Protein AF-A0AAD6W9N6-F1 (afdb_monomer_lite)

Secondary structure (DSSP, 8-state):
-HHHHTTB--SS--SEEEPPPPPSTTPPPPS-EEEEEEEESGGG--GGGS--SSTTHHHHHHHHHHHHHHHHHHHHHHHHHHTT--TTHHHHHH-TT-EEEEEEEEE---S-TTT-EEEEEE--SSSEEEEEE-S---EEEEETTEEEEPP--TTEEEEEE-HHHHHHTTTSS---EEEEE--SS--EEEEEEEEEPPTT-EE---GGG-SSSS---B--EESHHHHHHHHHHTT---GGGGB-------------------------GGGGS--SS--TT-SEEEEE---

Radius of gyration: 19.76 Å; chains: 1; bounding box: 46×48×57 Å

Organism: NCBI:txid444605

InterPro domains:
  IPR005123 Oxoglutarate/iron-dependent dioxygenase domain [PS51471] (98-197)
  IPR027443 Isopenicillin N synthase-like superfamily [G3DSA:2.60.120.330] (1-236)
  IPR04486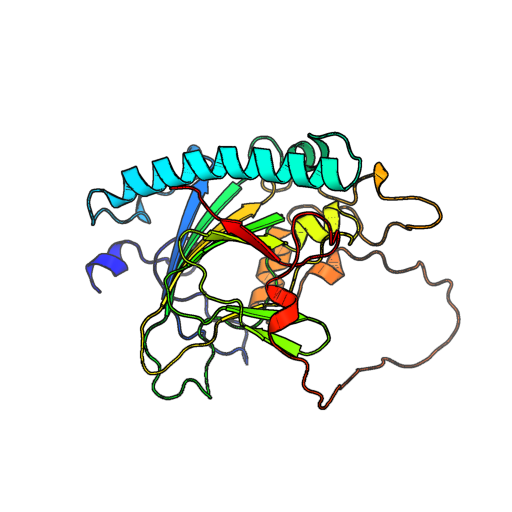1 Isopenicillin N synthase-like, Fe(2+) 2OG dioxygenase domain [PF03171] (103-197)
  IPR050295 Plant 2-oxoglutarate-dependent oxidoreductases [PTHR47991] (1-224)

Structure (mmCIF, N/CA/C/O backbone):
data_AF-A0AAD6W9N6-F1
#
_entry.id   AF-A0AAD6W9N6-F1
#
loop_
_atom_site.group_PDB
_atom_site.id
_atom_site.type_symbol
_atom_site.label_atom_id
_atom_site.label_alt_id
_atom_site.label_comp_id
_atom_site.label_asym_id
_atom_site.label_entity_id
_atom_site.label_seq_id
_atom_site.pdbx_PDB_ins_code
_atom_site.Cartn_x
_atom_site.Cartn_y
_atom_site.Cartn_z
_atom_site.occupancy
_atom_site.B_iso_or_equiv
_atom_site.auth_seq_id
_atom_site.auth_comp_id
_atom_site.auth_asym_id
_atom_site.auth_atom_id
_atom_site.pdbx_PDB_model_num
ATOM 1 N N . MET A 1 1 ? 20.555 0.327 -17.581 1.00 81.38 1 MET A N 1
ATOM 2 C CA . MET A 1 1 ? 20.960 -0.048 -16.204 1.00 81.38 1 MET A CA 1
ATOM 3 C C . MET A 1 1 ? 21.758 1.044 -15.512 1.00 81.38 1 MET A C 1
ATOM 5 O O . MET A 1 1 ? 21.428 1.352 -14.377 1.00 81.38 1 MET A O 1
ATOM 9 N N . GLU A 1 2 ? 22.766 1.638 -16.155 1.00 86.50 2 GLU A N 1
ATOM 10 C CA . GLU A 1 2 ? 23.573 2.721 -15.559 1.00 86.50 2 GLU A CA 1
ATOM 11 C C . GLU A 1 2 ? 22.732 3.905 -15.071 1.00 86.50 2 GLU A C 1
ATOM 13 O O . GLU A 1 2 ? 22.921 4.372 -13.956 1.00 86.50 2 GLU A O 1
ATOM 18 N N . GLU A 1 3 ? 21.744 4.325 -15.859 1.00 87.56 3 GLU A N 1
ATOM 19 C CA . GLU A 1 3 ? 20.839 5.419 -15.500 1.00 87.56 3 GLU A CA 1
ATOM 20 C C . GLU A 1 3 ? 19.999 5.111 -14.252 1.00 87.56 3 GLU A C 1
ATOM 22 O O . GLU A 1 3 ? 20.009 5.879 -13.298 1.00 87.56 3 GLU A O 1
ATOM 27 N N . LYS A 1 4 ? 19.366 3.929 -14.190 1.00 88.19 4 LYS A N 1
ATOM 28 C CA . LYS A 1 4 ? 18.599 3.488 -13.010 1.00 88.19 4 LYS A CA 1
ATOM 29 C C . LYS A 1 4 ? 19.470 3.420 -11.749 1.00 88.19 4 LYS A C 1
ATOM 31 O O . LYS A 1 4 ? 19.001 3.740 -10.662 1.00 88.19 4 LYS A O 1
ATOM 36 N N . LYS A 1 5 ? 20.746 3.033 -11.889 1.00 88.38 5 LYS A N 1
ATOM 37 C CA . LYS A 1 5 ? 21.699 2.956 -10.771 1.00 88.38 5 LYS A CA 1
ATOM 38 C C . LYS A 1 5 ? 22.051 4.321 -10.170 1.00 88.38 5 LYS A C 1
ATOM 40 O O . LYS A 1 5 ? 22.470 4.347 -9.021 1.00 88.38 5 LYS A O 1
ATOM 45 N N . ARG A 1 6 ? 21.848 5.434 -10.888 1.00 88.50 6 ARG A N 1
ATOM 46 C CA . ARG A 1 6 ? 22.032 6.792 -10.332 1.00 88.50 6 ARG A CA 1
ATOM 47 C C . ARG A 1 6 ? 21.052 7.102 -9.204 1.00 88.50 6 ARG A C 1
ATOM 49 O O . ARG A 1 6 ? 21.373 7.891 -8.330 1.00 88.50 6 ARG A O 1
ATOM 56 N N . HIS A 1 7 ? 19.899 6.441 -9.217 1.00 88.56 7 HIS A N 1
ATOM 57 C CA . HIS A 1 7 ? 18.847 6.582 -8.216 1.00 88.56 7 HIS A CA 1
ATOM 58 C C . HIS A 1 7 ? 18.770 5.358 -7.298 1.00 88.56 7 HIS A C 1
ATOM 60 O O . HIS A 1 7 ? 17.732 5.113 -6.684 1.00 88.56 7 HIS A O 1
ATOM 66 N N . ALA A 1 8 ? 19.817 4.525 -7.262 1.00 84.75 8 ALA A N 1
ATOM 67 C CA . ALA A 1 8 ? 19.818 3.320 -6.450 1.00 84.75 8 ALA A CA 1
ATOM 68 C C . ALA A 1 8 ? 19.789 3.658 -4.959 1.00 84.75 8 ALA A C 1
ATOM 70 O O . ALA A 1 8 ? 20.400 4.629 -4.517 1.00 84.75 8 ALA A O 1
ATOM 71 N N . LYS A 1 9 ? 19.111 2.814 -4.184 1.00 82.31 9 LYS A N 1
ATOM 72 C CA . LYS A 1 9 ? 19.208 2.883 -2.729 1.00 82.31 9 LYS A CA 1
ATOM 73 C C . LYS A 1 9 ? 20.606 2.480 -2.259 1.00 82.31 9 LYS A C 1
ATOM 75 O O . LYS A 1 9 ? 21.233 1.610 -2.873 1.00 82.31 9 LYS A O 1
ATOM 80 N N . GLY A 1 10 ? 21.062 3.052 -1.150 1.00 74.06 10 GLY A N 1
ATOM 81 C CA . GLY A 1 10 ? 22.217 2.529 -0.430 1.00 74.06 10 GLY A CA 1
ATOM 82 C C . GLY A 1 10 ? 21.847 1.328 0.447 1.00 74.06 10 GLY A C 1
ATOM 83 O O . GLY A 1 10 ? 20.874 0.603 0.200 1.00 74.06 10 GLY A O 1
ATOM 84 N N . VAL A 1 11 ? 22.677 1.068 1.456 1.00 66.81 11 VAL A N 1
ATOM 85 C CA . VAL A 1 11 ? 22.494 -0.066 2.380 1.00 66.81 11 VAL A CA 1
ATOM 86 C C . VAL A 1 11 ? 21.441 0.256 3.443 1.00 66.81 11 VAL A C 1
ATOM 88 O O . VAL A 1 11 ? 20.678 -0.629 3.830 1.00 66.81 11 VAL A O 1
ATOM 91 N N . GLU A 1 12 ? 21.378 1.514 3.878 1.00 67.81 12 GLU A N 1
ATOM 92 C CA . GLU A 1 12 ? 20.499 1.978 4.956 1.00 67.81 12 GLU A CA 1
ATOM 93 C C . GLU A 1 12 ? 19.200 2.593 4.418 1.00 67.81 12 GLU A C 1
ATOM 95 O O . GLU A 1 12 ? 18.148 2.519 5.057 1.00 67.81 12 GLU A O 1
ATOM 100 N N . GLU A 1 13 ? 19.248 3.187 3.225 1.00 75.75 13 GLU A N 1
ATOM 101 C CA . GLU A 1 13 ? 18.115 3.871 2.627 1.00 75.75 13 GLU A CA 1
ATOM 102 C C . GLU A 1 13 ? 17.079 2.881 2.097 1.00 75.75 13 GLU A C 1
ATOM 104 O O . GLU A 1 13 ? 17.369 1.934 1.366 1.00 75.75 13 GLU A O 1
ATOM 109 N N . PHE A 1 14 ? 15.817 3.128 2.436 1.00 83.50 14 PHE A N 1
ATOM 110 C CA . PHE A 1 14 ? 14.708 2.348 1.899 1.00 83.50 14 PHE A CA 1
ATOM 111 C C . PHE A 1 14 ? 14.275 2.831 0.504 1.00 83.50 14 PHE A C 1
ATOM 113 O O . PHE A 1 14 ? 13.911 2.014 -0.351 1.00 83.50 14 PHE A O 1
ATOM 120 N N . GLU A 1 15 ? 14.340 4.148 0.282 1.00 92.88 15 GLU A N 1
ATOM 121 C CA . GLU A 1 15 ? 13.997 4.824 -0.974 1.00 92.88 15 GLU A CA 1
ATOM 122 C C . GLU A 1 15 ? 15.045 4.593 -2.065 1.00 92.88 15 GLU A C 1
ATOM 124 O O . GLU A 1 15 ? 16.216 4.390 -1.767 1.00 92.88 15 GLU A O 1
ATOM 129 N N . GLY A 1 16 ? 14.613 4.634 -3.325 1.00 94.94 16 GLY A N 1
ATOM 130 C CA . GLY A 1 16 ? 15.463 4.460 -4.500 1.00 94.94 16 GLY A CA 1
ATOM 131 C C . GLY A 1 16 ? 15.191 3.176 -5.283 1.00 94.94 16 GLY A C 1
ATOM 132 O O . GLY A 1 16 ? 14.287 2.387 -4.978 1.00 94.94 16 GLY A O 1
ATOM 133 N N . TYR A 1 17 ? 15.963 2.994 -6.348 1.00 95.12 17 TYR A N 1
ATOM 134 C CA . TYR A 1 17 ? 15.929 1.831 -7.226 1.00 95.12 17 TYR A CA 1
ATOM 135 C C . TYR A 1 17 ? 16.720 0.654 -6.640 1.00 95.12 17 TYR A C 1
ATOM 137 O O . TYR A 1 17 ? 17.787 0.826 -6.050 1.00 95.12 17 TYR A O 1
ATOM 145 N N . GLY A 1 18 ? 16.208 -0.558 -6.834 1.00 90.12 18 GLY A N 1
ATOM 146 C CA . GLY A 1 18 ? 16.879 -1.809 -6.494 1.00 90.12 18 GLY A CA 1
ATOM 147 C C . GLY A 1 18 ? 15.902 -2.874 -6.013 1.00 90.12 18 GLY A C 1
ATOM 148 O O . GLY A 1 18 ? 14.701 -2.630 -5.906 1.00 90.12 18 GLY A O 1
ATOM 149 N N . ALA A 1 19 ? 16.421 -4.058 -5.702 1.00 84.56 19 ALA A N 1
ATOM 150 C CA . ALA A 1 19 ? 15.651 -5.081 -5.003 1.00 84.56 19 ALA A CA 1
ATOM 151 C C . ALA A 1 19 ? 15.377 -4.652 -3.552 1.00 84.56 19 ALA A C 1
ATOM 153 O O . ALA A 1 19 ? 16.056 -3.773 -3.005 1.00 84.56 19 ALA A O 1
ATOM 154 N N . ASP A 1 20 ? 14.401 -5.282 -2.900 1.00 79.44 20 ASP A N 1
ATOM 155 C CA . ASP A 1 20 ? 14.241 -5.106 -1.458 1.00 79.44 20 ASP A CA 1
ATOM 156 C C . ASP A 1 20 ? 15.506 -5.549 -0.700 1.00 79.44 20 ASP A C 1
ATOM 158 O O . ASP A 1 20 ? 16.290 -6.352 -1.215 1.00 79.44 20 ASP A O 1
ATOM 162 N N . PRO A 1 21 ? 15.765 -4.996 0.503 1.00 75.50 21 PRO A N 1
ATOM 163 C CA . PRO A 1 21 ? 16.861 -5.460 1.345 1.00 75.50 21 PRO A CA 1
ATOM 164 C C . PRO A 1 21 ? 16.855 -6.982 1.486 1.00 75.50 21 PRO A C 1
ATOM 166 O O . PRO A 1 21 ? 15.783 -7.592 1.565 1.00 75.50 21 PRO A O 1
ATOM 169 N N . VAL A 1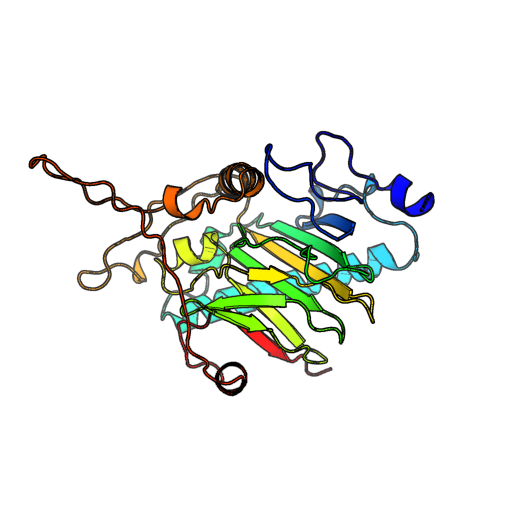 22 ? 18.056 -7.574 1.514 1.00 74.56 22 VAL A N 1
ATOM 170 C CA . VAL A 1 22 ? 18.213 -9.021 1.684 1.00 74.56 22 VAL A CA 1
ATOM 171 C C . VAL A 1 22 ? 17.458 -9.416 2.950 1.00 74.56 22 VAL A C 1
ATOM 173 O O . VAL A 1 22 ? 17.726 -8.853 4.015 1.00 74.56 22 VAL A O 1
ATOM 176 N N . PRO A 1 23 ? 16.470 -10.312 2.844 1.00 75.88 23 PRO A N 1
ATOM 177 C CA . PRO A 1 23 ? 15.680 -10.680 4.000 1.00 75.88 23 PRO A CA 1
ATOM 178 C C . PRO A 1 23 ? 16.494 -11.525 4.981 1.00 75.88 23 PRO A C 1
ATOM 180 O O . PRO A 1 23 ? 17.621 -11.925 4.691 1.00 75.88 23 PRO A O 1
ATOM 183 N N . ALA A 1 24 ? 15.921 -11.794 6.156 1.00 79.50 24 ALA A N 1
ATOM 184 C CA . ALA A 1 24 ? 16.568 -12.637 7.153 1.00 79.50 24 ALA A CA 1
ATOM 185 C C . ALA A 1 24 ? 16.952 -14.005 6.562 1.00 79.50 24 ALA A C 1
ATOM 187 O O . ALA A 1 24 ? 16.296 -14.505 5.644 1.00 79.50 24 ALA A O 1
ATOM 188 N N . GLU A 1 25 ? 18.007 -14.614 7.105 1.00 79.38 25 GLU A N 1
ATOM 189 C CA . GLU A 1 25 ? 18.517 -15.904 6.639 1.00 79.38 25 GLU A CA 1
ATOM 190 C C . GLU A 1 25 ? 17.390 -16.944 6.492 1.00 79.38 25 GLU A C 1
ATOM 192 O O . GLU A 1 25 ? 16.520 -17.082 7.356 1.00 79.38 25 GLU A O 1
ATOM 197 N N . GLY A 1 26 ? 17.381 -17.649 5.357 1.00 77.75 26 GLY A N 1
ATOM 198 C CA . GLY A 1 26 ? 16.343 -18.622 5.005 1.00 77.75 26 GLY A CA 1
ATOM 199 C C . GLY A 1 26 ? 15.122 -18.050 4.273 1.00 77.75 26 GLY A C 1
ATOM 200 O O . GLY A 1 26 ? 14.263 -18.824 3.856 1.00 77.75 26 GLY A O 1
ATOM 201 N N . GLN A 1 27 ? 15.029 -16.732 4.071 1.00 79.06 27 GLN A N 1
ATOM 202 C CA . GLN A 1 27 ? 14.003 -16.120 3.219 1.00 79.06 27 GLN A CA 1
ATOM 203 C C . GLN A 1 27 ? 14.475 -16.000 1.762 1.00 79.06 27 GLN A C 1
ATOM 205 O O . GLN A 1 27 ? 15.615 -15.628 1.487 1.00 79.06 27 GLN A O 1
ATOM 210 N N . SER A 1 28 ? 13.580 -16.286 0.815 1.00 81.44 28 SER A N 1
ATOM 211 C CA . SER A 1 28 ? 13.858 -16.152 -0.619 1.00 81.44 28 SER A CA 1
ATOM 212 C C . SER A 1 28 ? 13.883 -14.689 -1.063 1.00 81.44 28 SER A C 1
ATOM 214 O O . SER A 1 28 ? 13.153 -13.849 -0.529 1.00 81.44 28 SER A O 1
ATOM 216 N N . LEU A 1 29 ? 14.704 -14.408 -2.076 1.00 88.00 29 LEU A N 1
ATOM 217 C CA . LEU A 1 29 ? 14.657 -13.150 -2.814 1.00 88.00 29 LEU A CA 1
ATOM 218 C C . LEU A 1 29 ? 13.449 -13.131 -3.752 1.00 88.00 29 LEU A C 1
ATOM 220 O O . LEU A 1 29 ? 13.052 -14.160 -4.301 1.00 88.00 29 LEU A O 1
ATOM 224 N N . ASP A 1 30 ? 12.901 -11.939 -3.940 1.00 92.44 30 ASP A N 1
ATOM 225 C CA . ASP A 1 30 ? 11.794 -11.686 -4.850 1.00 92.44 30 ASP A CA 1
ATOM 226 C C . ASP A 1 30 ? 12.300 -11.551 -6.294 1.00 92.44 30 ASP A C 1
ATOM 228 O O . ASP A 1 30 ? 13.335 -10.933 -6.550 1.00 92.44 30 ASP A O 1
ATOM 232 N N . TRP A 1 31 ? 11.556 -12.097 -7.260 1.00 95.06 31 TRP A N 1
ATOM 233 C CA . TRP A 1 31 ? 11.840 -11.951 -8.691 1.00 95.06 31 TRP A CA 1
ATOM 234 C C . TRP A 1 31 ? 11.290 -10.621 -9.222 1.00 95.06 31 TRP A C 1
ATOM 236 O O . TRP A 1 31 ? 10.399 -10.576 -10.076 1.00 95.06 31 TRP A O 1
ATOM 246 N N . SER A 1 32 ? 11.777 -9.518 -8.658 1.00 94.62 32 SER A N 1
ATOM 247 C CA . SER A 1 32 ? 11.382 -8.171 -9.056 1.00 94.62 32 SER A CA 1
ATOM 248 C C . SER A 1 32 ? 12.465 -7.135 -8.791 1.00 94.62 32 SER A C 1
ATOM 250 O O . SER A 1 32 ? 13.241 -7.231 -7.842 1.00 94.62 32 SER A O 1
ATOM 252 N N . ASP A 1 33 ? 12.451 -6.102 -9.624 1.00 94.25 33 ASP A N 1
ATOM 253 C CA . ASP A 1 33 ? 13.069 -4.822 -9.317 1.00 94.25 33 ASP A CA 1
ATOM 254 C C . ASP A 1 33 ? 11.996 -3.863 -8.802 1.00 94.25 33 ASP A C 1
ATOM 256 O O . ASP A 1 33 ? 10.836 -3.917 -9.232 1.00 94.25 33 ASP A O 1
ATOM 260 N N . ARG A 1 34 ? 12.385 -2.915 -7.945 1.00 95.12 34 ARG A N 1
ATOM 261 C CA . ARG A 1 34 ? 11.492 -1.827 -7.552 1.00 95.12 34 ARG A CA 1
ATOM 262 C C . ARG A 1 34 ? 12.164 -0.460 -7.545 1.00 95.12 34 ARG A C 1
ATOM 264 O O . ARG A 1 34 ? 13.380 -0.339 -7.428 1.00 95.12 34 ARG A O 1
ATOM 271 N N . LEU A 1 35 ? 11.346 0.579 -7.644 1.00 96.94 35 LEU A N 1
ATOM 272 C CA . LEU A 1 35 ? 11.684 1.954 -7.281 1.00 96.94 35 LEU A CA 1
ATOM 273 C C . LEU A 1 35 ? 10.713 2.370 -6.180 1.00 96.94 35 LEU A C 1
ATOM 275 O O . LEU A 1 35 ? 9.501 2.291 -6.376 1.00 96.94 35 LEU A O 1
ATOM 279 N N . PHE A 1 36 ? 11.236 2.759 -5.021 1.00 96.69 36 PHE A N 1
ATOM 280 C CA . PHE A 1 36 ? 10.428 3.143 -3.865 1.00 96.69 36 PHE A CA 1
ATOM 281 C C . PHE A 1 36 ? 10.668 4.613 -3.524 1.00 96.69 36 PHE A C 1
ATOM 283 O O . PHE A 1 36 ? 11.815 4.993 -3.316 1.00 96.69 36 PHE A O 1
ATOM 290 N N . LEU A 1 37 ? 9.617 5.428 -3.451 1.00 97.62 37 LEU A N 1
ATOM 291 C CA . LEU A 1 37 ? 9.712 6.878 -3.260 1.00 97.62 37 LEU A CA 1
ATOM 292 C C . LEU A 1 37 ? 8.715 7.360 -2.204 1.00 97.62 37 LEU A C 1
ATOM 294 O O . LEU A 1 37 ? 7.540 6.987 -2.241 1.00 97.62 37 LEU A O 1
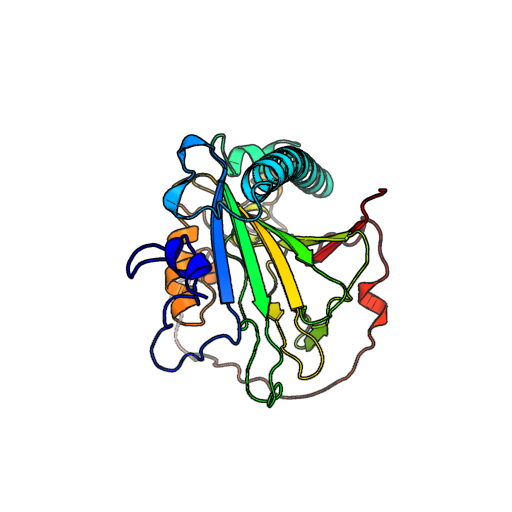ATOM 298 N N . ASN A 1 38 ? 9.146 8.245 -1.307 1.00 96.81 38 ASN A N 1
ATOM 299 C CA . ASN A 1 38 ? 8.221 9.090 -0.560 1.00 96.81 38 ASN A CA 1
ATOM 300 C C . ASN A 1 38 ? 7.699 10.187 -1.498 1.00 96.81 38 ASN A C 1
ATOM 302 O O . ASN A 1 38 ? 8.485 10.934 -2.082 1.00 96.81 38 ASN A O 1
ATOM 306 N N . VAL A 1 39 ? 6.375 10.271 -1.654 1.00 97.69 39 VAL A N 1
ATOM 307 C CA . VAL A 1 39 ? 5.734 11.230 -2.572 1.00 97.69 39 VAL A CA 1
ATOM 308 C C . VAL A 1 39 ? 4.873 12.267 -1.848 1.00 97.69 39 VAL A C 1
ATOM 310 O O . VAL A 1 39 ? 4.655 13.354 -2.382 1.00 97.69 39 VAL A O 1
ATOM 313 N N . TYR A 1 40 ? 4.438 11.983 -0.618 1.00 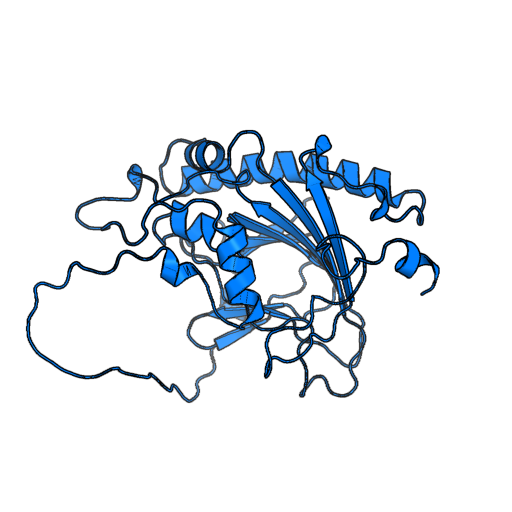97.56 40 TYR A N 1
ATOM 314 C CA . TYR A 1 40 ? 3.739 12.937 0.244 1.00 97.56 40 TYR A CA 1
ATOM 315 C C . TYR A 1 40 ? 4.024 12.657 1.734 1.00 97.56 40 TYR A C 1
ATOM 317 O O . TYR A 1 40 ? 4.059 11.476 2.118 1.00 97.56 40 TYR A O 1
ATOM 325 N N . PRO A 1 41 ? 4.184 13.691 2.584 1.00 96.31 41 PRO A N 1
ATOM 326 C CA . PRO A 1 41 ? 4.175 15.132 2.270 1.00 96.31 41 PRO A CA 1
ATOM 327 C C . PRO A 1 41 ? 5.402 15.601 1.467 1.00 96.31 41 PRO A C 1
ATOM 329 O O . PRO A 1 41 ? 6.369 14.856 1.296 1.00 96.31 41 PRO A O 1
ATOM 332 N N . GLU A 1 42 ? 5.327 16.805 0.889 1.00 95.25 42 GLU A N 1
ATOM 333 C CA . GLU A 1 42 ? 6.309 17.297 -0.096 1.00 95.25 42 GLU A CA 1
ATOM 334 C C . GLU A 1 42 ? 7.706 17.505 0.492 1.00 95.25 42 GLU A C 1
ATOM 336 O O . GLU A 1 42 ? 8.705 17.206 -0.157 1.00 95.25 42 GLU A O 1
ATOM 341 N N . ASP A 1 43 ? 7.767 17.957 1.742 1.00 94.31 43 ASP A N 1
ATOM 342 C CA . ASP A 1 43 ? 8.988 18.201 2.512 1.00 94.31 43 ASP A CA 1
ATOM 343 C C . ASP A 1 43 ? 9.782 16.917 2.807 1.00 94.31 43 ASP A C 1
ATOM 345 O O . ASP A 1 43 ? 10.966 16.975 3.133 1.00 94.31 43 ASP A O 1
ATOM 349 N N . ARG A 1 44 ? 9.151 15.744 2.663 1.00 93.06 44 ARG A N 1
ATOM 350 C CA . ARG A 1 44 ? 9.794 14.430 2.817 1.00 93.06 44 ARG A CA 1
ATOM 351 C C . ARG A 1 44 ? 10.252 13.808 1.501 1.00 93.06 44 ARG A C 1
ATOM 353 O O . ARG A 1 44 ? 10.779 12.693 1.520 1.00 93.06 44 ARG A O 1
ATOM 360 N N . ARG A 1 45 ? 10.050 14.481 0.364 1.00 95.38 45 ARG A N 1
ATOM 361 C CA . ARG A 1 45 ? 10.521 13.999 -0.940 1.00 95.38 45 ARG A CA 1
ATOM 362 C C . ARG A 1 45 ? 12.037 14.140 -1.022 1.00 95.38 45 ARG A C 1
ATOM 364 O O . ARG A 1 45 ? 12.588 15.221 -0.836 1.00 95.38 45 ARG A O 1
ATOM 371 N N . LYS A 1 46 ? 12.713 13.052 -1.380 1.00 95.06 46 LYS A N 1
ATOM 372 C CA . LYS A 1 46 ? 14.153 13.042 -1.650 1.00 95.06 46 LYS A CA 1
ATOM 373 C C . LYS A 1 46 ? 14.401 12.961 -3.149 1.00 95.06 46 LYS A C 1
ATOM 375 O O . LYS A 1 46 ? 14.425 11.875 -3.726 1.00 95.06 46 LYS A O 1
ATOM 380 N N . HIS A 1 47 ? 14.547 14.119 -3.789 1.00 92.81 47 HIS A N 1
ATOM 381 C CA . HIS A 1 47 ? 14.644 14.211 -5.250 1.00 92.81 47 HIS A CA 1
ATOM 382 C C . HIS A 1 47 ? 15.864 13.497 -5.847 1.00 92.81 47 HIS A C 1
ATOM 384 O O . HIS A 1 47 ? 15.804 13.107 -7.006 1.00 92.81 47 HIS A O 1
ATOM 390 N N . GLU A 1 48 ? 16.919 13.235 -5.072 1.00 93.44 48 GLU A N 1
ATOM 391 C CA . GLU A 1 48 ? 18.049 12.395 -5.505 1.00 93.44 48 GLU A CA 1
ATOM 392 C C . GLU A 1 48 ? 17.626 10.987 -5.973 1.00 93.44 48 GLU A C 1
ATOM 394 O O . GLU A 1 48 ? 18.218 10.427 -6.897 1.00 93.44 48 GLU A O 1
ATOM 399 N N . PHE A 1 49 ? 16.552 10.428 -5.401 1.00 95.06 49 PHE A N 1
ATOM 400 C CA . PHE A 1 49 ? 16.015 9.120 -5.787 1.00 95.06 49 PHE A CA 1
ATOM 401 C C . PHE A 1 49 ? 15.002 9.188 -6.932 1.00 95.06 49 PHE A C 1
ATOM 403 O O . PHE A 1 49 ? 14.567 8.145 -7.419 1.00 95.06 49 PHE A O 1
ATOM 410 N N . TRP A 1 50 ? 14.595 10.384 -7.357 1.00 95.56 50 TRP A N 1
ATOM 411 C CA . TRP A 1 50 ? 13.581 10.554 -8.393 1.00 95.56 50 TRP A CA 1
ATOM 412 C C . TRP A 1 50 ? 14.239 10.536 -9.779 1.00 95.56 50 TRP A C 1
ATOM 414 O O . TRP A 1 50 ? 15.119 11.356 -10.034 1.00 95.56 50 TRP A O 1
ATOM 424 N N . PRO A 1 51 ? 13.809 9.644 -10.693 1.00 95.31 51 PRO A N 1
ATOM 425 C CA . PRO A 1 51 ? 14.271 9.645 -12.073 1.00 95.31 51 PRO A CA 1
ATOM 426 C C . PRO A 1 51 ? 14.104 10.996 -12.772 1.00 95.31 51 PRO A C 1
ATOM 428 O O . PRO A 1 51 ? 13.026 11.590 -12.763 1.00 95.31 51 PRO A O 1
ATOM 431 N N . GLU A 1 52 ? 15.162 11.436 -13.451 1.00 92.94 52 GLU A N 1
ATOM 432 C CA . GLU A 1 52 ? 15.137 12.619 -14.327 1.00 92.94 52 GLU A CA 1
ATOM 433 C C . GLU A 1 52 ? 14.697 12.283 -15.763 1.00 92.94 52 GLU A C 1
ATOM 435 O O . GLU A 1 52 ? 14.432 13.175 -16.572 1.00 92.94 52 GLU A O 1
ATOM 440 N N . ASN A 1 53 ? 14.635 10.992 -16.095 1.00 92.88 53 ASN A N 1
ATOM 441 C CA . ASN A 1 53 ? 14.237 10.487 -17.400 1.00 92.88 53 ASN A CA 1
ATOM 442 C C . ASN A 1 53 ? 13.196 9.352 -17.237 1.00 92.88 53 ASN A C 1
ATOM 444 O O . ASN A 1 53 ? 13.417 8.433 -16.443 1.00 92.88 53 ASN A O 1
ATOM 448 N N . PRO A 1 54 ? 12.060 9.395 -17.962 1.00 95.50 54 PRO A N 1
ATOM 449 C CA . PRO A 1 54 ? 11.641 10.467 -18.875 1.00 95.50 54 PRO A CA 1
ATOM 450 C C . PRO A 1 54 ? 11.516 11.819 -18.161 1.00 95.50 54 PRO A C 1
ATOM 452 O O . PRO A 1 54 ? 11.191 11.860 -16.981 1.00 95.50 54 PRO A O 1
ATOM 455 N N . LYS A 1 55 ? 11.774 12.934 -18.865 1.00 95.25 55 LYS A N 1
ATOM 456 C CA . LYS A 1 55 ? 11.719 14.291 -18.268 1.00 95.25 55 LYS A CA 1
ATOM 457 C C . LYS A 1 55 ? 10.367 14.606 -17.621 1.00 95.25 55 LYS A C 1
ATOM 459 O O . LYS A 1 55 ? 10.296 15.400 -16.693 1.00 95.25 55 LYS A O 1
ATOM 464 N N . SER A 1 56 ? 9.309 13.960 -18.109 1.00 96.75 56 SER A N 1
ATOM 465 C CA . SER A 1 56 ? 7.951 14.055 -17.578 1.00 96.75 56 SER A CA 1
ATOM 466 C C . SER A 1 56 ? 7.721 13.245 -16.299 1.00 96.75 56 SER A C 1
ATOM 468 O O . SER A 1 56 ? 6.670 13.401 -15.687 1.00 96.75 56 SER A O 1
ATOM 470 N N . PHE A 1 57 ? 8.656 12.384 -15.873 1.00 96.12 57 PHE A N 1
ATOM 471 C CA . PHE A 1 57 ? 8.461 11.470 -14.740 1.00 96.12 57 PHE A CA 1
ATOM 472 C C . PHE A 1 57 ? 8.020 12.214 -13.480 1.00 96.12 57 PHE A C 1
ATOM 474 O O . PHE A 1 57 ? 7.029 11.842 -12.855 1.00 96.12 57 PHE A O 1
ATOM 481 N N . ARG A 1 58 ? 8.741 13.284 -13.132 1.00 95.50 58 ARG A N 1
ATOM 482 C CA . ARG A 1 58 ? 8.465 14.076 -11.935 1.00 95.50 58 ARG A CA 1
ATOM 483 C C . ARG A 1 58 ? 7.084 14.724 -11.987 1.00 95.50 58 ARG A C 1
ATOM 485 O O . ARG A 1 58 ? 6.308 14.528 -11.062 1.00 95.50 58 ARG A O 1
ATOM 492 N N . GLU A 1 59 ? 6.787 15.444 -13.065 1.00 97.00 59 GLU A N 1
ATOM 493 C CA . GLU A 1 59 ? 5.513 16.151 -13.251 1.00 97.00 59 GLU A CA 1
ATOM 494 C C . GLU A 1 59 ? 4.324 15.182 -13.198 1.00 97.00 59 GLU A C 1
ATOM 496 O O . GLU A 1 59 ? 3.359 15.407 -12.470 1.00 97.00 59 GLU A O 1
ATOM 501 N N . VAL A 1 60 ? 4.428 14.049 -13.900 1.00 97.75 60 VAL A N 1
ATOM 502 C CA . VAL A 1 60 ? 3.386 13.014 -13.908 1.00 97.75 60 VAL A CA 1
ATOM 503 C C . VAL A 1 60 ? 3.207 12.399 -12.521 1.00 97.75 60 VAL A C 1
ATOM 505 O O . VAL A 1 60 ? 2.074 12.165 -12.103 1.00 97.75 60 VAL A O 1
ATOM 508 N N . LEU A 1 61 ? 4.294 12.136 -11.787 1.00 97.62 61 LEU A N 1
ATOM 509 C CA . LEU A 1 61 ? 4.208 11.570 -10.441 1.00 97.62 61 LEU A CA 1
ATOM 510 C C . LEU A 1 61 ? 3.641 12.569 -9.426 1.00 97.62 61 LEU A C 1
ATOM 512 O O . LEU A 1 61 ? 2.879 12.168 -8.547 1.00 97.62 61 LEU A O 1
ATOM 516 N N . GLU A 1 62 ? 3.983 13.851 -9.536 1.00 97.25 62 GLU A N 1
ATOM 517 C CA . GLU A 1 62 ? 3.427 14.916 -8.695 1.00 97.25 62 GLU A CA 1
ATOM 518 C C . GLU A 1 62 ? 1.915 15.067 -8.937 1.00 97.25 62 GLU A C 1
ATOM 520 O O . GLU A 1 62 ? 1.147 15.037 -7.973 1.00 97.25 62 GLU A O 1
ATOM 525 N N . GLU A 1 63 ? 1.465 15.097 -10.198 1.00 98.06 63 GLU A N 1
ATOM 526 C CA . GLU A 1 63 ? 0.031 15.129 -10.525 1.00 98.06 63 GLU A CA 1
ATOM 527 C C . GLU A 1 63 ? -0.684 13.846 -10.083 1.00 98.06 63 GLU A C 1
ATOM 529 O O . GLU A 1 63 ? -1.744 13.896 -9.464 1.00 98.06 63 GLU A O 1
ATOM 534 N N . TYR A 1 64 ? -0.094 12.671 -10.310 1.00 97.56 64 TYR A N 1
ATOM 535 C CA . TYR A 1 64 ? -0.672 11.422 -9.815 1.00 97.56 64 TYR A CA 1
ATOM 536 C C . TYR A 1 64 ? -0.809 11.438 -8.286 1.00 97.56 64 TYR A C 1
ATOM 538 O O . TYR A 1 64 ? -1.838 11.038 -7.742 1.00 97.56 64 TYR A O 1
ATOM 546 N N . THR A 1 65 ? 0.188 11.972 -7.578 1.00 97.69 65 THR A N 1
ATOM 547 C CA . THR A 1 65 ? 0.166 12.101 -6.117 1.00 97.69 65 THR A CA 1
ATOM 548 C C . THR A 1 65 ? -0.912 13.078 -5.642 1.00 97.69 65 THR A C 1
ATOM 550 O O . THR A 1 65 ? -1.569 12.799 -4.638 1.00 97.69 65 THR A O 1
ATOM 553 N N . SER A 1 66 ? -1.141 14.191 -6.348 1.00 97.81 66 SER A N 1
ATOM 554 C CA . SER A 1 66 ? -2.216 15.146 -6.027 1.00 97.81 66 SER A CA 1
ATOM 555 C C . SER A 1 66 ? -3.596 14.476 -6.126 1.00 97.81 66 SER A C 1
ATOM 557 O O . SER A 1 66 ? -4.418 14.576 -5.211 1.00 97.81 66 SER A O 1
ATOM 559 N N . ARG A 1 67 ? -3.817 13.678 -7.180 1.00 97.75 67 ARG A N 1
ATOM 560 C CA . ARG A 1 67 ? -5.047 12.892 -7.368 1.00 97.75 67 ARG A CA 1
ATOM 561 C C . ARG A 1 67 ? -5.206 11.811 -6.307 1.00 97.75 67 ARG A C 1
ATOM 563 O O . ARG A 1 67 ? -6.316 11.612 -5.813 1.00 97.75 67 ARG A O 1
ATOM 570 N N . MET A 1 68 ? -4.116 11.146 -5.921 1.00 97.44 68 MET A N 1
ATOM 571 C CA . MET A 1 68 ? -4.140 10.146 -4.853 1.00 97.44 68 MET A CA 1
ATOM 572 C C . MET A 1 68 ? -4.515 10.751 -3.496 1.00 97.44 68 MET A C 1
ATOM 574 O O . MET A 1 68 ? -5.262 10.111 -2.767 1.00 97.44 68 MET A O 1
ATOM 578 N N . GLN A 1 69 ? -4.092 11.978 -3.170 1.00 97.06 69 GLN A N 1
ATOM 579 C CA . GLN A 1 69 ? -4.503 12.647 -1.924 1.00 97.06 69 GLN A CA 1
ATOM 580 C C . GLN A 1 69 ? -6.028 12.814 -1.854 1.00 97.06 69 GLN A C 1
ATOM 582 O O . GLN A 1 69 ? -6.661 12.329 -0.913 1.00 97.06 69 GLN A O 1
ATOM 587 N N . ILE A 1 70 ? -6.628 13.396 -2.899 1.00 97.12 70 ILE A N 1
ATOM 588 C CA . ILE A 1 70 ? -8.088 13.568 -3.005 1.00 97.12 70 ILE A CA 1
ATOM 589 C C . ILE A 1 70 ? -8.793 12.209 -2.911 1.00 97.12 70 ILE A C 1
ATOM 591 O O . ILE A 1 70 ? -9.769 12.041 -2.179 1.00 97.12 70 ILE A O 1
ATOM 595 N N . PHE A 1 71 ? -8.280 11.211 -3.631 1.00 96.12 71 PHE A N 1
ATOM 596 C CA . PHE A 1 71 ? -8.839 9.866 -3.627 1.00 96.12 71 PHE A CA 1
ATOM 597 C C . PHE A 1 71 ? -8.802 9.225 -2.233 1.00 96.12 71 PHE A C 1
ATOM 599 O O . PHE A 1 71 ? -9.807 8.668 -1.792 1.00 96.12 71 PHE A O 1
ATOM 606 N N . THR A 1 72 ? -7.682 9.328 -1.510 1.00 96.75 72 THR A N 1
ATOM 607 C CA . THR A 1 72 ? -7.562 8.778 -0.152 1.00 96.75 72 THR A CA 1
ATOM 608 C C . THR A 1 72 ? -8.502 9.454 0.839 1.00 96.75 72 THR A C 1
ATOM 610 O O . THR A 1 72 ? -9.093 8.778 1.684 1.00 96.75 72 THR A O 1
ATOM 613 N N . GLU A 1 73 ? -8.731 10.761 0.709 1.00 96.56 73 GLU A N 1
ATOM 614 C CA . GLU A 1 73 ? -9.720 11.466 1.523 1.00 96.56 73 GLU A CA 1
ATOM 615 C C . GLU A 1 73 ? -11.134 10.908 1.290 1.00 96.56 73 GLU A C 1
ATOM 617 O O . GLU A 1 73 ? -11.826 10.512 2.235 1.00 96.56 73 GLU A O 1
ATOM 622 N N . LEU A 1 74 ? -11.537 10.797 0.019 1.00 96.44 74 LEU A N 1
ATOM 623 C CA . LEU A 1 74 ? -12.848 10.280 -0.379 1.00 96.44 74 LEU A CA 1
ATOM 624 C C . LEU A 1 74 ? -13.061 8.833 0.078 1.00 96.44 74 LEU A C 1
ATOM 626 O O . LEU A 1 74 ? -14.106 8.512 0.650 1.00 96.44 74 LEU A O 1
ATOM 630 N N . VAL A 1 75 ? -12.076 7.960 -0.147 1.00 95.06 75 VAL A N 1
ATOM 631 C CA . VAL A 1 75 ? -12.147 6.542 0.231 1.00 95.06 75 VAL A CA 1
ATOM 632 C C . VAL A 1 75 ? -12.204 6.383 1.749 1.00 95.06 75 VAL A C 1
ATOM 634 O O . VAL A 1 75 ? -13.007 5.589 2.239 1.00 95.06 75 VAL A O 1
ATOM 637 N N . SER A 1 76 ? -11.444 7.175 2.512 1.00 96.75 76 SER A N 1
ATOM 638 C CA . SER A 1 76 ? -11.472 7.127 3.983 1.00 96.75 76 SER A CA 1
ATOM 639 C C . SER A 1 76 ? -12.832 7.554 4.541 1.00 96.75 76 SER A C 1
ATOM 641 O O . SER A 1 76 ? -13.397 6.847 5.379 1.00 96.75 76 SER A O 1
ATOM 643 N N . LYS A 1 77 ? -13.416 8.635 4.005 1.00 96.25 77 LYS A N 1
ATOM 644 C CA . LYS A 1 77 ? -14.773 9.087 4.356 1.00 96.25 77 LYS A CA 1
ATOM 645 C C . LYS A 1 77 ? -15.844 8.063 3.985 1.00 96.25 77 LYS A C 1
ATOM 647 O O . LYS A 1 77 ? -16.771 7.823 4.758 1.00 96.25 77 LYS A O 1
ATOM 652 N N . ALA A 1 78 ? -15.733 7.440 2.812 1.00 94.62 78 ALA A N 1
ATOM 653 C CA . ALA A 1 78 ? -16.662 6.400 2.373 1.00 94.62 78 ALA A CA 1
ATOM 654 C C . ALA A 1 78 ? -16.590 5.153 3.270 1.00 94.62 78 ALA A C 1
ATOM 656 O O . ALA A 1 78 ? -17.624 4.604 3.653 1.00 94.62 78 ALA A O 1
ATOM 657 N N . MET A 1 79 ? -15.380 4.742 3.655 1.00 94.38 79 MET A N 1
ATOM 658 C CA . MET A 1 79 ? -15.151 3.649 4.598 1.00 94.38 79 MET A CA 1
ATOM 659 C C . MET A 1 79 ? -15.789 3.931 5.961 1.00 94.38 79 MET A C 1
ATOM 661 O O . MET A 1 79 ? -16.544 3.088 6.446 1.00 94.38 79 MET A O 1
ATOM 665 N N . ALA A 1 80 ? -15.569 5.117 6.538 1.00 95.81 80 ALA A N 1
ATOM 666 C CA . ALA A 1 80 ? -16.184 5.517 7.807 1.00 95.81 80 ALA A CA 1
ATOM 667 C C . ALA A 1 80 ? -17.718 5.468 7.736 1.00 95.81 80 ALA A C 1
ATOM 669 O O . ALA A 1 80 ? -18.368 4.795 8.539 1.00 95.81 80 ALA A O 1
ATOM 670 N N . LYS A 1 81 ? -18.301 6.073 6.693 1.00 94.62 81 LYS A N 1
ATOM 671 C CA . LYS A 1 81 ? -19.755 6.061 6.469 1.00 94.62 81 LYS A CA 1
ATOM 672 C C . LYS A 1 81 ? -20.320 4.652 6.290 1.00 94.62 81 LYS A C 1
ATOM 674 O O . LYS A 1 81 ? -21.388 4.362 6.815 1.00 94.62 81 LYS A O 1
ATOM 679 N N . SER A 1 82 ? -19.611 3.751 5.604 1.00 94.31 82 SER A N 1
ATOM 680 C CA . SER A 1 82 ? -20.056 2.356 5.423 1.00 94.31 82 SER A CA 1
ATOM 681 C C . SER A 1 82 ? -20.177 1.574 6.743 1.00 94.31 82 SER A C 1
ATOM 683 O O . SER A 1 82 ? -20.914 0.583 6.830 1.00 94.31 82 SER A O 1
ATOM 685 N N . LEU A 1 83 ? -19.471 2.047 7.773 1.00 94.06 83 LEU A N 1
ATOM 686 C CA . LEU A 1 83 ? -19.472 1.519 9.131 1.00 94.06 83 LEU A CA 1
ATOM 687 C C . LEU A 1 83 ? -20.363 2.326 10.089 1.00 94.06 83 LEU A C 1
ATOM 689 O O . LEU A 1 83 ? -20.378 2.025 11.279 1.00 94.06 83 LEU A O 1
ATOM 693 N N . ASN A 1 84 ? -21.135 3.293 9.575 1.00 95.44 84 ASN A N 1
ATOM 694 C CA . ASN A 1 84 ? -21.961 4.225 10.349 1.00 95.44 84 ASN A CA 1
ATOM 695 C C . ASN A 1 84 ? -21.156 5.040 11.381 1.00 95.44 84 ASN A C 1
ATOM 697 O O . ASN A 1 84 ? -21.621 5.256 12.498 1.00 95.44 84 ASN A O 1
ATOM 701 N N . LEU A 1 85 ? -19.946 5.465 11.014 1.00 96.12 85 LEU A N 1
ATOM 702 C CA . LEU A 1 85 ? -19.096 6.338 11.824 1.00 96.12 85 LEU A CA 1
ATOM 703 C C . LEU A 1 85 ? -19.097 7.773 11.285 1.00 96.12 85 LEU A C 1
ATOM 705 O O . LEU A 1 85 ? -19.472 8.021 10.134 1.00 96.12 85 LEU A O 1
ATOM 709 N N . GLU A 1 86 ? -18.613 8.702 12.111 1.00 98.06 86 GLU A N 1
ATOM 710 C CA . GLU A 1 86 ? -18.295 10.066 11.685 1.00 98.06 86 GLU A CA 1
ATOM 711 C C . GLU A 1 86 ? -17.311 10.053 10.514 1.00 98.06 86 GLU A C 1
ATOM 713 O O . GLU A 1 86 ? -16.314 9.331 10.533 1.00 98.06 86 GLU A O 1
ATOM 718 N N . ALA A 1 87 ? -17.588 10.860 9.487 1.00 96.44 87 ALA A N 1
ATOM 719 C CA . ALA A 1 87 ? -16.909 10.757 8.194 1.00 96.44 87 ALA A CA 1
ATOM 720 C C . ALA A 1 87 ? -15.379 10.904 8.293 1.00 96.44 87 ALA A C 1
ATOM 722 O O . ALA A 1 87 ? -14.654 10.259 7.539 1.00 96.44 87 ALA A O 1
ATOM 723 N N . ASP A 1 88 ? -14.899 11.709 9.239 1.00 98.06 88 ASP A N 1
ATOM 724 C CA . ASP A 1 88 ? -13.482 12.046 9.377 1.00 98.06 88 ASP A CA 1
ATOM 725 C C . ASP A 1 88 ? -12.739 11.182 10.408 1.00 98.06 88 ASP A C 1
ATOM 727 O O . ASP A 1 88 ? -11.549 11.397 10.626 1.00 98.06 88 ASP A O 1
ATOM 731 N N . CYS A 1 89 ? -13.381 10.183 11.033 1.00 98.19 89 CYS A N 1
ATOM 732 C CA . CYS A 1 89 ? -12.772 9.424 12.136 1.00 98.19 89 CYS A CA 1
ATOM 733 C C . CYS A 1 89 ? -11.429 8.777 11.741 1.00 98.19 89 CYS A C 1
ATOM 735 O O . CYS A 1 89 ? -10.409 8.988 12.400 1.00 98.19 89 CYS A O 1
ATOM 737 N N . PHE A 1 90 ? -11.382 8.112 10.581 1.00 98.19 90 PHE A N 1
ATOM 738 C CA . PHE A 1 90 ? -10.148 7.513 10.080 1.00 98.19 90 PHE A CA 1
ATOM 739 C C . PHE A 1 90 ? -9.126 8.564 9.648 1.00 98.19 90 PHE A C 1
ATOM 741 O O . PHE A 1 90 ? -7.942 8.378 9.906 1.00 98.19 90 PHE A O 1
ATOM 748 N N . LEU A 1 91 ? -9.552 9.679 9.041 1.00 98.19 91 LEU A N 1
ATOM 749 C CA . LEU A 1 91 ? -8.646 10.770 8.657 1.00 98.19 91 LEU A CA 1
ATOM 750 C C . LEU A 1 91 ? -7.952 11.375 9.883 1.00 98.19 91 LEU A C 1
ATOM 752 O O . LEU A 1 91 ? -6.742 11.587 9.862 1.00 98.19 91 LEU A O 1
ATOM 756 N N . ASN A 1 92 ? -8.679 11.537 10.989 1.00 98.12 92 ASN A N 1
ATOM 757 C CA . ASN A 1 92 ? -8.119 12.000 12.258 1.00 98.12 92 ASN A CA 1
ATOM 758 C C . ASN A 1 92 ? -7.050 11.035 12.806 1.00 98.12 92 ASN A C 1
ATOM 760 O O . ASN A 1 92 ? -6.033 11.476 13.354 1.00 98.12 92 ASN A O 1
ATOM 764 N N . GLN A 1 93 ? -7.251 9.723 12.630 1.00 98.06 93 GLN A N 1
ATOM 765 C CA . GLN A 1 93 ? -6.256 8.705 12.978 1.00 98.06 93 GLN A CA 1
ATOM 766 C C . GLN A 1 93 ? -5.074 8.649 12.001 1.00 98.06 93 GLN A C 1
ATOM 768 O O . GLN A 1 93 ? -3.963 8.358 12.434 1.00 98.06 93 GLN A O 1
ATOM 773 N N . PHE A 1 94 ? -5.265 8.951 10.714 1.00 97.81 94 PHE A N 1
ATOM 774 C CA . PHE A 1 94 ? -4.159 9.108 9.764 1.00 97.81 94 PHE A CA 1
ATOM 775 C C . PHE A 1 94 ? -3.311 10.352 10.077 1.00 97.81 94 PHE A C 1
ATOM 777 O O . PHE A 1 94 ? -2.087 10.297 9.956 1.00 97.81 94 PHE A O 1
ATOM 784 N N . GLY A 1 95 ? -3.941 11.427 10.554 1.00 96.81 95 GLY A N 1
ATOM 785 C CA . GLY A 1 95 ? -3.287 12.681 10.922 1.00 96.81 95 GLY A CA 1
ATOM 786 C C . GLY A 1 95 ? -3.051 13.625 9.742 1.00 96.81 95 GLY A C 1
ATOM 787 O O . GLY A 1 95 ? -3.208 13.256 8.580 1.00 96.81 95 GLY A O 1
ATOM 788 N N . GLU A 1 96 ? -2.669 14.863 10.056 1.00 93.94 96 GLU A N 1
ATOM 789 C CA . GLU A 1 96 ? -2.476 15.934 9.067 1.00 93.94 96 GLU A CA 1
ATOM 790 C C . GLU A 1 96 ? -1.244 15.698 8.184 1.00 93.94 96 GLU A C 1
ATOM 792 O O . GLU A 1 96 ? -1.188 16.185 7.060 1.00 93.94 96 GLU A O 1
ATOM 797 N N . GLN A 1 97 ? -0.266 14.930 8.676 1.00 94.75 97 GLN A N 1
ATOM 798 C CA . GLN A 1 97 ? 0.968 14.587 7.961 1.00 94.75 97 GLN A CA 1
ATOM 799 C C . GLN A 1 97 ? 0.999 13.109 7.551 1.00 94.75 97 GLN A C 1
ATOM 801 O O . GLN A 1 97 ? 2.062 12.462 7.559 1.00 94.75 97 GLN A O 1
ATOM 806 N N . ALA A 1 98 ? -0.181 12.551 7.248 1.00 97.12 98 ALA A N 1
ATOM 807 C CA . ALA A 1 98 ? -0.318 11.220 6.672 1.00 97.12 98 ALA A CA 1
ATOM 808 C C . ALA A 1 98 ? 0.591 11.077 5.445 1.00 97.12 98 ALA A C 1
ATOM 810 O O . ALA A 1 98 ? 0.904 12.046 4.761 1.00 97.12 98 ALA A O 1
ATOM 811 N N . THR A 1 99 ? 1.059 9.866 5.168 1.00 97.81 99 THR A N 1
ATOM 812 C CA . THR A 1 99 ? 2.096 9.652 4.151 1.00 97.81 99 THR A CA 1
ATOM 813 C C . THR A 1 99 ? 1.555 8.908 2.943 1.00 97.81 99 THR A C 1
ATOM 815 O O . THR A 1 99 ? 0.791 7.953 3.097 1.00 97.81 99 THR A O 1
ATOM 818 N N . LEU A 1 100 ? 2.005 9.315 1.752 1.00 98.38 100 LEU A N 1
ATOM 819 C CA . LEU A 1 100 ? 1.906 8.514 0.533 1.00 98.38 100 LEU A CA 1
ATOM 820 C C . LEU A 1 100 ? 3.308 8.116 0.094 1.00 98.38 100 LEU A C 1
ATOM 822 O O . LEU A 1 100 ? 4.207 8.953 -0.045 1.00 98.38 100 LEU A O 1
ATOM 826 N N . LYS A 1 101 ? 3.479 6.820 -0.148 1.00 98.06 101 LYS A N 1
ATOM 827 C CA . LYS A 1 101 ? 4.720 6.250 -0.671 1.00 98.06 101 LYS A CA 1
ATOM 828 C C . LYS A 1 101 ? 4.406 5.457 -1.923 1.00 98.06 101 LYS A C 1
ATOM 830 O O . LYS A 1 101 ? 3.506 4.622 -1.893 1.00 98.06 101 LYS A O 1
ATOM 835 N N . ALA A 1 102 ? 5.127 5.712 -3.005 1.00 98.31 102 ALA A N 1
ATOM 836 C CA . ALA A 1 102 ? 4.937 5.035 -4.278 1.00 98.31 102 ALA A CA 1
ATOM 837 C C . ALA A 1 102 ? 6.002 3.951 -4.464 1.00 98.31 102 ALA A C 1
ATOM 839 O O . ALA A 1 102 ? 7.199 4.209 -4.333 1.00 98.31 102 ALA A O 1
ATOM 840 N N . ARG A 1 103 ? 5.567 2.738 -4.800 1.00 97.94 103 ARG A N 1
ATOM 841 C CA . ARG A 1 103 ? 6.423 1.618 -5.190 1.00 97.94 103 ARG A CA 1
ATOM 842 C C . ARG A 1 103 ? 6.088 1.200 -6.609 1.00 97.94 103 ARG A C 1
ATOM 844 O O . ARG A 1 103 ? 5.036 0.617 -6.866 1.00 97.94 103 ARG A O 1
ATOM 851 N N . PHE A 1 104 ? 7.014 1.468 -7.513 1.00 97.94 104 PHE A N 1
ATOM 852 C CA . PHE A 1 104 ? 6.991 0.953 -8.873 1.00 97.94 104 PHE A CA 1
ATOM 853 C C . PHE A 1 104 ? 7.622 -0.428 -8.841 1.00 97.94 104 PHE A C 1
ATOM 855 O O . PHE A 1 104 ? 8.760 -0.570 -8.400 1.00 97.94 104 PHE A O 1
ATOM 862 N N . ASN A 1 105 ? 6.887 -1.437 -9.283 1.00 97.75 105 ASN A N 1
ATOM 863 C CA . ASN A 1 105 ? 7.351 -2.812 -9.341 1.00 97.75 105 ASN A CA 1
ATOM 864 C C . ASN A 1 105 ? 7.521 -3.210 -10.800 1.00 97.75 105 ASN A C 1
ATOM 866 O O . ASN A 1 105 ? 6.625 -2.963 -11.607 1.00 97.75 105 ASN A O 1
ATOM 870 N N . TYR A 1 106 ? 8.648 -3.840 -11.107 1.00 97.12 106 TYR A N 1
ATOM 871 C CA . TYR A 1 106 ? 8.936 -4.426 -12.405 1.00 97.12 106 TYR A CA 1
ATOM 872 C C . TYR A 1 106 ? 9.262 -5.907 -12.218 1.00 97.12 106 TYR A C 1
ATOM 874 O O . TYR A 1 106 ? 10.252 -6.264 -11.577 1.00 97.12 106 TYR A O 1
ATOM 882 N N . TYR A 1 107 ? 8.418 -6.764 -12.782 1.00 96.50 107 TYR A N 1
ATOM 883 C CA . TYR A 1 107 ? 8.572 -8.211 -12.760 1.00 96.50 107 TYR A CA 1
ATOM 884 C C . TYR A 1 107 ? 9.012 -8.658 -14.152 1.00 96.50 107 TYR A C 1
ATOM 886 O O . TYR A 1 107 ? 8.236 -8.607 -15.109 1.00 96.50 107 TYR A O 1
ATOM 894 N N . SER A 1 108 ? 10.271 -9.072 -14.279 1.00 95.56 108 SER A N 1
ATOM 895 C CA . SER A 1 108 ? 10.793 -9.605 -15.536 1.00 95.56 108 SER A CA 1
ATOM 896 C C . SER A 1 108 ? 10.246 -11.007 -15.811 1.00 95.56 108 SER A C 1
ATOM 898 O O . SER A 1 108 ? 9.783 -11.707 -14.902 1.00 95.56 108 SER A O 1
ATOM 900 N N . ARG A 1 109 ? 10.343 -11.440 -17.073 1.00 96.75 109 ARG A N 1
ATOM 901 C CA . ARG A 1 109 ? 10.034 -12.822 -17.461 1.00 96.75 109 ARG A CA 1
ATOM 902 C C . ARG A 1 109 ? 10.916 -13.789 -16.676 1.00 96.75 109 ARG A C 1
ATOM 904 O O . ARG A 1 109 ? 12.133 -13.609 -16.603 1.00 96.75 109 ARG A O 1
ATOM 911 N N . CYS A 1 110 ? 10.313 -14.832 -16.123 1.00 95.12 110 CYS A N 1
ATOM 912 C CA . CYS A 1 110 ? 11.010 -15.873 -15.385 1.00 95.12 110 CYS A CA 1
ATOM 913 C C . CYS A 1 110 ? 10.912 -17.204 -16.129 1.00 95.12 110 CYS A C 1
ATOM 915 O O . CYS A 1 110 ? 9.820 -17.670 -16.432 1.00 95.12 110 CYS A O 1
ATOM 917 N N . GLN A 1 111 ? 12.050 -17.853 -16.386 1.00 94.75 111 GLN A N 1
ATOM 918 C CA . GLN A 1 111 ? 12.080 -19.168 -17.046 1.00 94.75 111 GLN A CA 1
ATOM 919 C C . GLN A 1 111 ? 11.540 -20.296 -16.158 1.00 94.75 111 GLN A C 1
ATOM 921 O O . GLN A 1 111 ? 11.144 -21.343 -16.661 1.00 94.75 111 GLN A O 1
ATOM 926 N N . ARG A 1 112 ? 11.555 -20.096 -14.835 1.00 94.81 112 ARG A N 1
ATOM 927 C CA . ARG A 1 112 ? 11.110 -21.063 -13.825 1.00 94.81 112 ARG A CA 1
ATOM 928 C C . ARG A 1 112 ? 10.122 -20.409 -12.858 1.00 94.81 112 ARG A C 1
ATOM 930 O O . ARG A 1 112 ? 10.4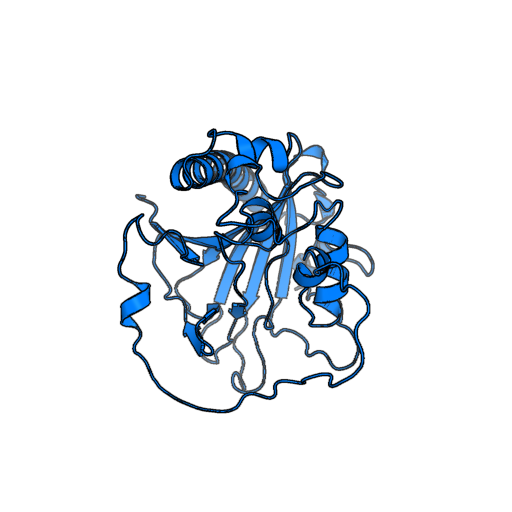25 -20.272 -11.670 1.00 94.81 112 ARG A O 1
ATOM 937 N N . PRO A 1 113 ? 8.948 -19.974 -13.356 1.00 93.81 113 PRO A N 1
ATOM 938 C CA . PRO A 1 113 ? 7.955 -19.280 -12.540 1.00 93.81 113 PRO A CA 1
ATOM 939 C C . PRO A 1 113 ? 7.337 -20.189 -11.464 1.00 93.81 113 PRO A C 1
ATOM 941 O O . PRO A 1 113 ? 6.692 -19.706 -10.540 1.00 93.81 113 PRO A O 1
ATOM 944 N N . ASP A 1 114 ? 7.560 -21.502 -11.559 1.00 93.75 114 ASP A N 1
ATOM 945 C CA . ASP A 1 114 ? 7.204 -22.511 -10.565 1.00 93.75 114 ASP A CA 1
ATOM 946 C C . ASP A 1 114 ? 8.086 -22.475 -9.302 1.00 93.75 114 ASP A C 1
ATOM 948 O O . ASP A 1 114 ? 7.672 -22.978 -8.258 1.00 93.75 114 ASP A O 1
ATOM 952 N N . LEU A 1 115 ? 9.287 -21.889 -9.381 1.00 93.62 115 LEU A N 1
ATOM 953 C CA . LEU A 1 115 ? 10.277 -21.907 -8.297 1.00 93.62 115 LEU A CA 1
ATOM 954 C C . LEU A 1 115 ? 10.384 -20.594 -7.516 1.00 93.62 115 LEU A C 1
ATOM 956 O O . LEU A 1 115 ? 10.938 -20.589 -6.418 1.00 93.62 115 LEU A O 1
ATOM 960 N N . VAL A 1 116 ? 9.904 -19.483 -8.075 1.00 93.94 116 VAL A N 1
ATOM 961 C CA . VAL A 1 116 ? 10.076 -18.146 -7.494 1.00 93.94 116 VAL A CA 1
ATOM 962 C C . VAL A 1 116 ? 8.779 -17.349 -7.543 1.00 93.94 116 VAL A C 1
ATOM 964 O O . VAL A 1 116 ? 7.916 -17.567 -8.389 1.00 93.94 116 VAL A O 1
ATOM 967 N N . LEU A 1 117 ? 8.651 -16.388 -6.632 1.00 95.00 117 LEU A N 1
ATOM 968 C CA . LEU A 1 117 ? 7.574 -15.405 -6.649 1.00 95.00 117 LEU A CA 1
ATOM 969 C C . LEU A 1 117 ? 8.123 -14.071 -7.142 1.00 95.00 117 LEU A C 1
ATOM 971 O O . LEU A 1 117 ? 9.262 -13.720 -6.845 1.00 95.00 117 LEU A O 1
ATOM 975 N N . GLY A 1 118 ? 7.296 -13.311 -7.858 1.00 95.38 118 GLY A N 1
ATOM 976 C CA . GLY A 1 118 ? 7.605 -11.920 -8.173 1.00 95.38 118 GLY A CA 1
ATOM 977 C C . GLY A 1 118 ? 7.681 -11.073 -6.903 1.00 95.38 118 GLY A C 1
ATOM 978 O O . GLY A 1 118 ? 8.578 -10.247 -6.767 1.00 95.38 118 GLY A O 1
ATOM 979 N N . LEU A 1 119 ? 6.756 -11.306 -5.967 1.00 94.56 119 LEU A N 1
ATOM 980 C CA . LEU A 1 119 ? 6.769 -10.739 -4.619 1.00 94.56 119 LEU A CA 1
ATOM 981 C C . LEU A 1 119 ? 6.214 -11.770 -3.636 1.00 94.56 119 LEU A C 1
ATOM 983 O O . LEU A 1 119 ? 5.123 -12.314 -3.846 1.00 94.56 119 LEU A O 1
ATOM 987 N N . ARG A 1 120 ? 6.959 -12.047 -2.568 1.00 93.12 120 ARG A N 1
ATOM 988 C CA . ARG A 1 120 ? 6.596 -13.031 -1.550 1.00 93.12 120 ARG A CA 1
ATOM 989 C C . ARG A 1 120 ? 5.270 -12.726 -0.859 1.00 93.12 120 ARG A C 1
ATOM 991 O O . ARG A 1 120 ? 4.762 -11.606 -0.854 1.00 93.12 120 ARG A O 1
ATOM 998 N N . SER A 1 121 ? 4.732 -13.757 -0.219 1.00 93.31 121 SER A N 1
ATOM 999 C CA . SER A 1 121 ? 3.512 -13.664 0.577 1.00 93.31 121 SER A CA 1
ATOM 1000 C C . SER A 1 121 ? 3.680 -12.704 1.757 1.00 93.31 121 SER A C 1
ATOM 1002 O O . SER A 1 121 ? 4.542 -12.919 2.607 1.00 93.31 121 SER A O 1
ATOM 1004 N N . HIS A 1 122 ? 2.831 -11.683 1.845 1.00 94.44 122 HIS A N 1
ATOM 1005 C CA . HIS A 1 122 ? 2.838 -10.698 2.926 1.00 94.44 122 HIS A CA 1
ATOM 1006 C C . HIS A 1 122 ? 1.477 -10.015 3.087 1.00 94.44 122 HIS A C 1
ATOM 1008 O O . HIS A 1 122 ? 0.560 -10.244 2.310 1.00 94.44 122 HIS A O 1
ATOM 1014 N N . ALA A 1 123 ? 1.340 -9.191 4.122 1.00 94.25 123 ALA A N 1
ATOM 1015 C CA . ALA A 1 123 ? 0.232 -8.255 4.274 1.00 94.25 123 ALA A CA 1
ATOM 1016 C C . ALA A 1 123 ? 0.805 -6.845 4.409 1.00 94.25 123 ALA A C 1
ATOM 1018 O O . ALA A 1 123 ? 1.910 -6.685 4.942 1.00 94.25 123 ALA A O 1
ATOM 1019 N N . ASP A 1 124 ? 0.069 -5.841 3.949 1.00 96.62 124 ASP A N 1
ATOM 1020 C CA . ASP A 1 124 ? 0.562 -4.470 3.938 1.00 96.62 124 ASP A CA 1
ATOM 1021 C C . ASP A 1 124 ? 0.523 -3.837 5.325 1.00 96.62 124 ASP A C 1
ATOM 1023 O O . ASP A 1 124 ? -0.445 -3.963 6.072 1.00 96.62 124 ASP A O 1
ATOM 1027 N N . GLY A 1 125 ? 1.589 -3.114 5.663 1.00 96.06 125 GLY A N 1
ATOM 1028 C CA . GLY A 1 125 ? 1.692 -2.371 6.916 1.00 96.06 125 GLY A CA 1
ATOM 1029 C C . GLY A 1 125 ? 1.019 -1.004 6.872 1.00 96.06 125 GLY A C 1
ATOM 1030 O O . GLY A 1 125 ? 1.029 -0.307 7.878 1.00 96.06 125 GLY A O 1
ATOM 1031 N N . SER A 1 126 ? 0.483 -0.593 5.721 1.00 97.38 126 SER A N 1
ATOM 1032 C CA . SER A 1 126 ? -0.208 0.681 5.504 1.00 97.38 126 SER A CA 1
ATOM 1033 C C . SER A 1 126 ? -1.600 0.692 6.156 1.00 97.38 126 SER A C 1
ATOM 1035 O O . SER A 1 126 ? -2.033 -0.288 6.770 1.00 97.38 126 SER A O 1
ATOM 1037 N N . GLY A 1 127 ? -2.312 1.816 6.048 1.00 97.62 127 GLY A N 1
ATOM 1038 C CA . GLY A 1 127 ? -3.760 1.819 6.241 1.00 97.62 127 GLY A CA 1
ATOM 1039 C C . GLY A 1 127 ? -4.427 1.070 5.095 1.00 97.62 127 GLY A C 1
ATOM 1040 O O . GLY A 1 127 ? -5.146 0.103 5.314 1.00 97.62 127 GLY A O 1
ATOM 1041 N N . TYR A 1 128 ? -4.134 1.472 3.866 1.00 97.75 128 TYR A N 1
ATOM 1042 C CA . TYR A 1 128 ? -4.491 0.726 2.665 1.00 97.75 128 TYR A CA 1
ATOM 1043 C C . TYR A 1 128 ? -3.566 1.112 1.511 1.00 97.75 128 TYR A C 1
ATOM 1045 O O . TYR A 1 128 ? -2.827 2.100 1.576 1.00 97.75 128 TYR A O 1
ATOM 1053 N N . THR A 1 129 ? -3.597 0.304 0.462 1.00 98.25 129 THR A N 1
ATOM 1054 C CA . THR A 1 129 ? -2.731 0.414 -0.706 1.00 98.25 129 THR A CA 1
ATOM 1055 C C . THR A 1 129 ? -3.578 0.524 -1.960 1.00 98.25 129 THR A C 1
ATOM 1057 O O . THR A 1 129 ? -4.531 -0.231 -2.144 1.00 98.25 129 THR A O 1
ATOM 1060 N N . ILE A 1 130 ? -3.227 1.470 -2.824 1.00 97.75 130 ILE A N 1
ATOM 1061 C CA . ILE A 1 130 ? -3.886 1.713 -4.105 1.00 97.75 130 ILE A CA 1
ATOM 1062 C C . ILE A 1 130 ? -2.950 1.213 -5.198 1.00 97.75 130 ILE A C 1
ATOM 1064 O O . ILE A 1 130 ? -1.820 1.685 -5.301 1.00 97.75 130 ILE A O 1
ATOM 1068 N N . ILE A 1 131 ? -3.389 0.242 -5.989 1.00 97.25 131 ILE A N 1
ATOM 1069 C CA . ILE A 1 131 ? -2.558 -0.428 -6.987 1.00 97.25 131 ILE A CA 1
ATOM 1070 C C . ILE A 1 131 ? -3.113 -0.133 -8.375 1.00 97.25 131 ILE A C 1
ATOM 1072 O O . ILE A 1 131 ? -4.248 -0.492 -8.694 1.00 97.25 131 ILE A O 1
ATOM 1076 N N . LEU A 1 132 ? -2.266 0.475 -9.199 1.00 95.94 132 LEU A N 1
ATOM 1077 C CA . LEU A 1 132 ? -2.405 0.528 -10.646 1.00 95.94 132 LEU A CA 1
ATOM 1078 C C . LEU A 1 132 ? -1.550 -0.597 -11.240 1.00 95.94 132 LEU A C 1
ATOM 1080 O O . LEU A 1 132 ? -0.363 -0.702 -10.927 1.00 95.94 132 LEU A O 1
ATOM 1084 N N . GLN A 1 133 ? -2.140 -1.450 -12.070 1.00 93.25 133 GLN A N 1
ATOM 1085 C CA . GLN A 1 133 ? -1.445 -2.556 -12.734 1.00 93.25 133 GLN A CA 1
ATOM 1086 C C . GLN A 1 133 ? -1.718 -2.538 -14.238 1.00 93.25 133 GLN A C 1
ATOM 1088 O O . GLN A 1 133 ? -2.715 -1.964 -14.674 1.00 93.25 133 GLN A O 1
ATOM 1093 N N . ASP A 1 134 ? -0.820 -3.145 -15.006 1.00 92.81 134 ASP A N 1
ATOM 1094 C CA . ASP A 1 134 ? -0.992 -3.366 -16.441 1.00 92.81 134 ASP A CA 1
ATOM 1095 C C . ASP A 1 134 ? -1.979 -4.516 -16.747 1.00 92.81 134 ASP A C 1
ATOM 1097 O O . ASP A 1 134 ? -2.740 -4.968 -15.885 1.00 92.81 134 ASP A O 1
ATOM 1101 N N . ASP A 1 135 ? -1.995 -4.976 -18.000 1.00 92.44 135 ASP A N 1
ATOM 1102 C CA . ASP A 1 135 ? -2.851 -6.058 -18.491 1.00 92.44 135 ASP A CA 1
ATOM 1103 C C . ASP A 1 135 ? -2.350 -7.466 -18.111 1.00 92.44 135 ASP A C 1
ATOM 1105 O O . ASP A 1 135 ? -2.938 -8.464 -18.535 1.00 92.44 135 ASP A O 1
ATOM 1109 N N . VAL A 1 136 ? -1.277 -7.576 -17.317 1.00 94.31 136 VAL A N 1
ATOM 1110 C CA . VAL A 1 136 ? -0.666 -8.855 -16.950 1.00 94.31 136 VAL A CA 1
ATOM 1111 C C . VAL A 1 136 ? -1.073 -9.259 -15.533 1.00 94.31 136 VAL A C 1
ATOM 1113 O O . VAL A 1 136 ? -0.753 -8.617 -14.527 1.00 94.31 136 VAL A O 1
ATOM 1116 N N . GLU A 1 137 ? -1.775 -10.389 -15.437 1.00 93.31 137 GLU A N 1
ATOM 1117 C CA . GLU A 1 137 ? -2.144 -10.985 -14.155 1.00 93.31 137 GLU A CA 1
ATOM 1118 C C . GLU A 1 137 ? -0.907 -11.417 -13.354 1.00 93.31 137 GLU A C 1
ATOM 1120 O O . GLU A 1 137 ? 0.131 -11.802 -13.894 1.00 93.31 137 GLU A O 1
ATOM 1125 N N . GLY A 1 138 ? -1.023 -11.387 -12.028 1.00 94.44 138 GLY A N 1
ATOM 1126 C CA . GLY A 1 138 ? 0.052 -11.858 -11.156 1.00 94.44 138 GLY A CA 1
ATOM 1127 C C . GLY A 1 138 ? -0.247 -11.690 -9.676 1.00 94.44 138 GLY A C 1
ATOM 1128 O O . GLY A 1 138 ? 0.162 -12.526 -8.872 1.00 94.44 138 GLY A O 1
ATOM 1129 N N . LEU A 1 139 ? -0.997 -10.651 -9.302 1.00 96.25 139 LEU A N 1
ATOM 1130 C CA . LEU A 1 139 ? -1.439 -10.456 -7.925 1.00 96.25 139 LEU A CA 1
ATOM 1131 C C . LEU A 1 139 ? -2.368 -11.600 -7.497 1.00 96.25 139 LEU A C 1
ATOM 1133 O O . LEU A 1 139 ? -3.382 -11.867 -8.140 1.00 96.25 139 LEU A O 1
ATOM 1137 N N . GLN A 1 140 ? -2.038 -12.246 -6.383 1.00 95.38 140 GLN A N 1
ATOM 1138 C CA . GLN A 1 140 ? -2.895 -13.224 -5.729 1.00 95.38 140 GLN A CA 1
ATOM 1139 C C . GLN A 1 140 ? -3.174 -12.833 -4.287 1.00 95.38 140 GLN A C 1
ATOM 1141 O O . GLN A 1 140 ? -2.275 -12.391 -3.576 1.00 95.38 140 GLN A O 1
ATOM 1146 N N . VAL A 1 141 ? -4.398 -13.080 -3.832 1.00 94.62 141 VAL A N 1
ATOM 1147 C CA . VAL A 1 141 ? -4.821 -12.872 -2.446 1.00 94.62 141 VAL A CA 1
ATOM 1148 C C . VAL A 1 141 ? -5.226 -14.181 -1.809 1.00 94.62 141 VAL A C 1
ATOM 1150 O O . VAL A 1 141 ? -5.889 -15.012 -2.424 1.00 94.62 141 VAL A O 1
ATOM 1153 N N . PHE A 1 142 ? -4.802 -14.364 -0.568 1.00 90.62 142 PHE A N 1
ATOM 1154 C CA . PHE A 1 142 ? -5.131 -15.518 0.237 1.00 90.62 142 PHE A CA 1
ATOM 1155 C C . PHE A 1 142 ? -6.423 -15.263 1.010 1.00 90.62 142 PHE A C 1
ATOM 1157 O O . PHE A 1 142 ? -6.495 -14.367 1.854 1.00 90.62 142 PHE A O 1
ATOM 1164 N N . LYS A 1 143 ? -7.445 -16.062 0.721 1.00 85.44 143 LYS A N 1
ATOM 1165 C CA . LYS A 1 143 ? -8.762 -16.023 1.363 1.00 85.44 143 LYS A CA 1
ATOM 1166 C C . LYS A 1 143 ? -9.264 -17.460 1.490 1.00 85.44 143 LYS A C 1
ATOM 1168 O O . LYS A 1 143 ? -8.970 -18.269 0.622 1.00 85.44 143 LYS A O 1
ATOM 1173 N N . ASP A 1 144 ? -9.972 -17.795 2.566 1.00 86.50 144 ASP A N 1
ATOM 1174 C CA . ASP A 1 144 ? -10.596 -19.120 2.750 1.00 86.50 144 ASP A CA 1
ATOM 1175 C C . ASP A 1 144 ? -9.644 -20.294 2.437 1.00 86.50 144 ASP A C 1
ATOM 1177 O O . ASP A 1 144 ? -9.979 -21.235 1.720 1.00 86.50 144 ASP A O 1
ATOM 1181 N N . GLU A 1 145 ? -8.409 -20.179 2.940 1.00 88.38 145 GLU A N 1
ATOM 1182 C CA . GLU A 1 145 ? -7.315 -21.147 2.776 1.00 88.38 145 GLU A CA 1
ATOM 1183 C C . GLU A 1 145 ? -6.829 -21.368 1.331 1.00 88.38 145 GLU A C 1
ATOM 1185 O O . GLU A 1 145 ? -6.135 -22.343 1.032 1.00 88.38 145 GLU A O 1
ATOM 1190 N N . ARG A 1 146 ? -7.161 -20.457 0.413 1.00 92.06 146 ARG A N 1
ATOM 1191 C CA . ARG A 1 146 ? -6.838 -20.563 -1.013 1.00 92.06 146 ARG A CA 1
ATOM 1192 C C . ARG A 1 146 ? -6.287 -19.264 -1.572 1.00 92.06 146 ARG A C 1
ATOM 1194 O O . ARG A 1 146 ? -6.600 -18.170 -1.113 1.00 92.06 146 ARG A O 1
ATOM 1201 N N . TRP A 1 147 ? -5.461 -19.407 -2.602 1.00 93.94 147 TRP A N 1
ATOM 1202 C CA . TRP A 1 147 ? -4.950 -18.289 -3.384 1.00 93.94 147 TRP A CA 1
ATOM 1203 C C . TRP A 1 147 ? -5.892 -17.982 -4.541 1.00 93.94 147 TRP A C 1
ATOM 1205 O O . TRP A 1 147 ? -6.180 -18.854 -5.359 1.00 93.94 147 TRP A O 1
ATOM 1215 N N . PHE A 1 148 ? -6.318 -16.730 -4.627 1.00 91.94 148 PHE A N 1
ATOM 1216 C CA . PHE A 1 148 ? -7.166 -16.216 -5.689 1.00 91.94 148 PHE A CA 1
ATOM 1217 C C . PHE A 1 148 ? -6.395 -15.205 -6.522 1.00 91.94 148 PHE A C 1
ATOM 1219 O O . PHE A 1 148 ? -5.900 -14.217 -5.982 1.00 91.94 148 PHE A O 1
ATOM 1226 N N . THR A 1 149 ? -6.300 -15.439 -7.829 1.00 93.50 149 THR A N 1
ATOM 1227 C CA . THR A 1 149 ? -5.734 -14.463 -8.766 1.00 93.50 149 THR A CA 1
ATOM 1228 C C . THR A 1 149 ? -6.696 -13.298 -8.935 1.00 93.50 149 THR A C 1
ATOM 1230 O O . THR A 1 149 ? -7.874 -13.495 -9.228 1.00 93.50 149 THR A O 1
ATOM 1233 N N . VAL A 1 150 ? -6.184 -12.086 -8.732 1.00 90.56 150 VAL A N 1
ATOM 1234 C CA . VAL A 1 150 ? -6.922 -10.856 -8.996 1.00 90.56 150 VAL A CA 1
ATOM 1235 C C . VAL A 1 150 ? -6.847 -10.588 -10.499 1.00 90.56 150 VAL A C 1
ATOM 1237 O O . VAL A 1 150 ? -5.734 -10.475 -11.020 1.00 90.56 150 VAL A O 1
ATOM 1240 N N . PRO A 1 151 ? -7.988 -10.490 -11.199 1.00 87.69 151 PRO A N 1
ATOM 1241 C CA . PRO A 1 151 ? -7.984 -10.258 -12.636 1.00 87.69 151 PRO A CA 1
ATOM 1242 C C . PRO A 1 151 ? -7.368 -8.896 -12.973 1.00 87.69 151 PRO A C 1
ATOM 1244 O O . PRO A 1 151 ? -7.545 -7.915 -12.239 1.00 87.69 151 PRO A O 1
ATOM 1247 N N . ALA A 1 152 ? -6.672 -8.829 -14.106 1.00 86.56 152 ALA A N 1
ATOM 1248 C CA . ALA A 1 152 ? -6.271 -7.561 -14.698 1.00 86.56 152 ALA A CA 1
ATOM 1249 C C . ALA A 1 152 ? -7.518 -6.886 -15.287 1.00 86.56 152 ALA A C 1
ATOM 1251 O O . ALA A 1 152 ? -8.152 -7.404 -16.205 1.00 86.56 152 ALA A O 1
ATOM 1252 N N . ILE A 1 153 ? -7.916 -5.753 -14.709 1.00 87.31 153 ILE A N 1
ATOM 1253 C CA . ILE A 1 153 ? -9.090 -4.992 -15.139 1.00 87.31 153 ILE A CA 1
ATOM 1254 C C . ILE A 1 153 ? -8.582 -3.666 -15.687 1.00 87.31 153 ILE A C 1
ATOM 1256 O O . ILE A 1 153 ? -7.993 -2.884 -14.942 1.00 87.31 153 ILE A O 1
ATOM 1260 N N . SER A 1 154 ? -8.815 -3.434 -16.978 1.00 85.44 154 SER A N 1
ATOM 1261 C CA . SER A 1 154 ? -8.498 -2.165 -17.632 1.00 85.44 154 SER A CA 1
ATOM 1262 C C . SER A 1 154 ? -9.172 -1.000 -16.914 1.00 85.44 154 SER A C 1
ATOM 1264 O O . SER A 1 154 ? -10.301 -1.129 -16.429 1.00 85.44 154 SER A O 1
ATOM 1266 N N . ASP A 1 155 ? -8.457 0.121 -16.847 1.00 85.81 155 ASP A N 1
ATOM 1267 C CA . ASP A 1 155 ? -8.940 1.381 -16.283 1.00 85.81 155 ASP A CA 1
ATOM 1268 C C . ASP A 1 155 ? -9.454 1.238 -14.846 1.00 85.81 155 ASP A C 1
ATOM 1270 O O . ASP A 1 155 ? -10.460 1.830 -14.466 1.00 85.81 155 ASP A O 1
ATOM 1274 N N . ALA A 1 156 ? -8.789 0.425 -14.021 1.00 88.75 156 ALA A N 1
ATOM 1275 C CA . ALA A 1 156 ? -9.177 0.228 -12.632 1.00 88.75 156 ALA A CA 1
ATOM 1276 C C . ALA A 1 156 ? -8.018 0.412 -11.651 1.00 88.75 156 ALA A C 1
ATOM 1278 O O . ALA A 1 156 ? -6.883 0.003 -11.893 1.00 88.75 156 ALA A O 1
ATOM 1279 N N . LEU A 1 157 ? -8.355 0.971 -10.490 1.00 91.38 157 LEU A N 1
ATOM 1280 C CA . LEU A 1 157 ? -7.513 0.962 -9.304 1.00 91.38 157 LEU A CA 1
ATOM 1281 C C . LEU A 1 157 ? -7.977 -0.152 -8.370 1.00 91.38 157 LEU A C 1
ATOM 1283 O O . LEU A 1 157 ? -9.168 -0.276 -8.063 1.00 91.38 157 LEU A O 1
ATOM 1287 N N . LEU A 1 158 ? -7.028 -0.947 -7.887 1.00 93.38 158 LEU A N 1
ATOM 1288 C CA . LEU A 1 158 ? -7.279 -1.910 -6.823 1.00 93.38 158 LEU A CA 1
ATOM 1289 C C . LEU A 1 158 ? -6.984 -1.258 -5.477 1.00 93.38 158 LEU A C 1
ATOM 1291 O O . LEU A 1 158 ? -5.912 -0.693 -5.288 1.00 93.38 158 LEU A O 1
ATOM 1295 N N . VAL A 1 159 ? -7.905 -1.370 -4.527 1.00 94.94 159 VAL A N 1
ATOM 1296 C CA . VAL A 1 159 ? -7.695 -0.925 -3.147 1.00 94.94 159 VAL A CA 1
ATOM 1297 C C . VAL A 1 159 ? -7.581 -2.148 -2.249 1.00 94.94 159 VAL A C 1
ATOM 1299 O O . VAL A 1 159 ? -8.532 -2.923 -2.122 1.00 94.94 159 VAL A O 1
ATOM 1302 N N . LEU A 1 160 ? -6.411 -2.308 -1.636 1.00 94.44 160 LEU A N 1
ATOM 1303 C CA . LEU A 1 160 ? -6.061 -3.388 -0.722 1.00 94.44 160 LEU A CA 1
ATOM 1304 C C . LEU A 1 160 ? -5.980 -2.841 0.702 1.00 94.44 160 LEU A C 1
ATOM 1306 O O . LEU A 1 160 ? -5.267 -1.873 0.949 1.00 94.44 160 LEU A O 1
ATOM 1310 N N . MET A 1 161 ? -6.698 -3.436 1.648 1.00 96.38 161 MET A N 1
ATOM 1311 C CA . MET A 1 161 ? -6.613 -3.005 3.046 1.00 96.38 161 MET A CA 1
ATOM 1312 C C . MET A 1 161 ? -5.270 -3.404 3.662 1.00 96.38 161 MET A C 1
ATOM 1314 O O . MET A 1 161 ? -4.757 -4.482 3.386 1.00 96.38 161 MET A O 1
ATOM 1318 N N . GLY A 1 162 ? -4.720 -2.552 4.520 1.00 96.94 162 GLY A N 1
ATOM 1319 C CA . GLY A 1 162 ? -3.515 -2.829 5.292 1.00 96.94 162 GLY A CA 1
ATOM 1320 C C . GLY A 1 162 ? -3.815 -3.044 6.774 1.00 96.94 162 GLY A C 1
ATOM 1321 O O . GLY A 1 162 ? -4.921 -2.804 7.272 1.00 96.94 162 GLY A O 1
ATOM 1322 N N . ASP A 1 163 ? -2.804 -3.512 7.500 1.00 97.38 163 ASP A N 1
ATOM 1323 C CA . ASP A 1 163 ? -2.888 -3.859 8.916 1.00 97.38 163 ASP A CA 1
ATOM 1324 C C . ASP A 1 163 ? -3.379 -2.687 9.774 1.00 97.38 163 ASP A C 1
ATOM 1326 O O . ASP A 1 163 ? -4.143 -2.896 10.715 1.00 97.38 163 ASP A O 1
ATOM 1330 N N . GLN A 1 164 ? -2.973 -1.451 9.457 1.00 97.94 164 GLN A N 1
ATOM 1331 C CA . GLN A 1 164 ? -3.364 -0.287 10.254 1.00 97.94 164 GLN A CA 1
ATOM 1332 C C . GLN A 1 164 ? -4.864 0.009 10.121 1.00 97.94 164 GLN A C 1
ATOM 1334 O O . GLN A 1 164 ? -5.492 0.351 11.119 1.00 97.94 164 GLN A O 1
ATOM 1339 N N . MET A 1 165 ? -5.478 -0.205 8.949 1.00 97.81 165 MET A N 1
ATOM 1340 C CA . MET A 1 165 ? -6.936 -0.081 8.802 1.00 97.81 165 MET A CA 1
ATOM 1341 C C . MET A 1 165 ? -7.684 -1.250 9.441 1.00 97.81 165 MET A C 1
ATOM 1343 O O . MET A 1 165 ? -8.743 -1.052 10.038 1.00 97.81 165 MET A O 1
ATOM 1347 N N . GLU A 1 166 ? -7.128 -2.463 9.406 1.00 97.50 166 GLU A N 1
ATOM 1348 C CA . GLU A 1 166 ? -7.700 -3.579 10.166 1.00 97.50 166 GLU A CA 1
ATOM 1349 C C . GLU A 1 166 ? -7.713 -3.282 11.678 1.00 97.50 166 GLU A C 1
ATOM 1351 O O . GLU A 1 166 ? -8.708 -3.549 12.356 1.00 97.50 166 GLU A O 1
ATOM 1356 N N . ILE A 1 167 ? -6.648 -2.670 12.204 1.00 98.12 167 ILE A N 1
ATOM 1357 C CA . ILE A 1 167 ? -6.574 -2.226 13.602 1.00 98.12 167 ILE A CA 1
ATOM 1358 C C . ILE A 1 167 ? -7.630 -1.151 13.891 1.00 98.12 167 ILE A C 1
ATOM 1360 O O . ILE A 1 167 ? -8.401 -1.307 14.841 1.00 98.12 167 ILE A O 1
ATOM 1364 N N . MET A 1 168 ? -7.696 -0.095 13.070 1.00 98.31 168 MET A N 1
ATOM 1365 C CA . MET A 1 168 ? -8.636 1.022 13.253 1.00 98.31 168 MET A CA 1
ATOM 1366 C C . MET A 1 168 ? -10.100 0.580 13.197 1.00 98.31 168 MET A C 1
ATOM 1368 O O . MET A 1 168 ? -10.937 1.055 13.960 1.00 98.31 168 MET A O 1
ATOM 1372 N N . THR A 1 169 ? -10.411 -0.399 12.353 1.00 97.56 169 THR A N 1
ATOM 1373 C CA . THR A 1 169 ? -11.774 -0.919 12.193 1.00 97.56 169 THR A CA 1
ATOM 1374 C C . THR A 1 169 ? -12.123 -2.042 13.167 1.00 97.56 169 THR A C 1
ATOM 1376 O O . THR A 1 169 ? -13.141 -2.714 13.000 1.00 97.56 169 THR A O 1
ATOM 1379 N N . ASN A 1 170 ? -11.271 -2.298 14.166 1.00 97.12 170 ASN A N 1
ATOM 1380 C CA . ASN A 1 170 ? -11.419 -3.411 15.104 1.00 97.12 170 ASN A CA 1
ATOM 1381 C C . ASN A 1 170 ? -11.630 -4.769 14.395 1.00 97.12 170 ASN A C 1
ATOM 1383 O O . ASN A 1 170 ? -12.375 -5.626 14.869 1.00 97.12 170 ASN A O 1
ATOM 1387 N N . GLY A 1 171 ? -11.002 -4.966 13.232 1.00 94.00 171 GLY A N 1
ATOM 1388 C CA . GLY A 1 171 ? -11.092 -6.200 12.458 1.00 94.00 171 GLY A CA 1
ATOM 1389 C C . GLY A 1 171 ? -12.249 -6.295 11.472 1.00 94.00 171 GLY A C 1
ATOM 1390 O O . GLY A 1 171 ? -12.437 -7.387 10.934 1.00 94.00 171 GLY A O 1
ATOM 1391 N N . MET A 1 172 ? -13.030 -5.236 11.243 1.00 92.94 172 MET A N 1
ATOM 1392 C CA . MET A 1 172 ? -14.113 -5.285 10.254 1.00 92.94 172 MET A CA 1
ATOM 1393 C C . MET A 1 172 ? -13.589 -5.337 8.822 1.00 92.94 172 MET A C 1
ATOM 1395 O O . MET A 1 172 ? -14.038 -6.174 8.040 1.00 92.94 172 MET A O 1
ATOM 1399 N N . PHE A 1 173 ? -12.608 -4.497 8.497 1.00 93.75 173 PHE A N 1
ATOM 1400 C CA . PHE A 1 173 ? -11.863 -4.625 7.252 1.00 93.75 173 PHE A CA 1
ATOM 1401 C C . PHE A 1 173 ? -10.643 -5.500 7.492 1.00 93.75 173 PHE A C 1
ATOM 1403 O O . PHE A 1 173 ? -9.900 -5.296 8.449 1.00 93.75 173 PHE A O 1
ATOM 1410 N N . LYS A 1 174 ? -10.465 -6.515 6.646 1.00 91.62 174 LYS A N 1
ATOM 1411 C CA . LYS A 1 174 ? -9.364 -7.471 6.768 1.00 91.62 174 LYS A CA 1
ATOM 1412 C C . LYS A 1 174 ? -8.197 -7.052 5.898 1.00 91.62 174 LYS A C 1
ATOM 1414 O O . LYS A 1 174 ? -8.390 -6.813 4.714 1.00 91.62 174 LYS A O 1
ATOM 1419 N N . SER A 1 175 ? -7.008 -7.042 6.483 1.00 94.75 175 SER A N 1
ATOM 1420 C CA . SER A 1 175 ? -5.725 -6.938 5.799 1.00 94.75 175 SER A CA 1
ATOM 1421 C C . SER A 1 175 ? -5.356 -8.319 5.231 1.00 94.75 175 SER A C 1
ATOM 1423 O O . SER A 1 175 ? -5.013 -9.229 6.010 1.00 94.75 175 SER A O 1
ATOM 1425 N N . PRO A 1 176 ? -5.484 -8.529 3.904 1.00 92.62 176 PRO A N 1
ATOM 1426 C CA . PRO A 1 176 ? -5.173 -9.799 3.267 1.00 92.62 176 PRO A CA 1
ATOM 1427 C C . PRO A 1 176 ? -3.699 -10.126 3.350 1.00 92.62 176 PRO A C 1
ATOM 1429 O O . PRO A 1 176 ? -2.829 -9.274 3.166 1.00 92.62 176 PRO A O 1
ATOM 1432 N N . VAL A 1 177 ? -3.439 -11.424 3.419 1.00 94.81 177 VAL A N 1
ATOM 1433 C CA . VAL A 1 177 ? -2.186 -11.942 2.890 1.00 94.81 177 VAL A CA 1
ATOM 1434 C C . VAL A 1 177 ? -2.295 -11.997 1.367 1.00 94.81 177 VAL A C 1
ATOM 1436 O O . VAL A 1 177 ? -3.279 -12.496 0.829 1.00 94.81 177 VAL A O 1
ATOM 1439 N N . HIS A 1 178 ? -1.298 -11.476 0.669 1.00 95.94 178 HIS A N 1
ATOM 1440 C CA . HIS A 1 178 ? -1.226 -11.438 -0.782 1.00 95.94 178 HIS A CA 1
ATOM 1441 C C . HIS A 1 178 ? 0.209 -11.704 -1.263 1.00 95.94 178 HIS A C 1
ATOM 1443 O O . HIS A 1 178 ? 1.165 -11.594 -0.496 1.00 95.94 178 HIS A O 1
ATOM 1449 N N . ARG A 1 179 ? 0.363 -12.108 -2.524 1.00 96.00 179 ARG A N 1
ATOM 1450 C CA . ARG A 1 179 ? 1.650 -12.364 -3.191 1.00 96.00 179 ARG A CA 1
ATOM 1451 C C . ARG A 1 179 ? 1.562 -11.964 -4.659 1.00 96.00 179 ARG A C 1
ATOM 1453 O O . ARG A 1 179 ? 0.462 -11.766 -5.170 1.00 96.00 179 ARG A O 1
ATOM 1460 N N . VAL A 1 180 ? 2.692 -11.911 -5.355 1.00 97.06 180 VAL A N 1
ATOM 1461 C CA . VAL A 1 180 ? 2.721 -11.708 -6.810 1.00 97.06 180 VAL A CA 1
ATOM 1462 C C . VAL A 1 180 ? 3.443 -12.874 -7.471 1.00 97.06 180 VAL A C 1
ATOM 1464 O O . VAL A 1 180 ? 4.584 -13.184 -7.127 1.00 97.06 180 VAL A O 1
ATOM 1467 N N . LEU A 1 181 ? 2.767 -13.539 -8.404 1.00 96.94 181 LEU A N 1
ATOM 1468 C CA . LEU A 1 181 ? 3.358 -14.555 -9.269 1.00 96.94 181 LEU A CA 1
ATOM 1469 C C . LEU A 1 181 ? 4.212 -13.903 -10.360 1.00 96.94 181 LEU A C 1
ATOM 1471 O O . LEU A 1 181 ? 3.971 -12.767 -10.762 1.00 96.94 181 LEU A O 1
ATOM 1475 N N . THR A 1 182 ? 5.192 -14.647 -10.859 1.00 95.06 182 THR A N 1
ATOM 1476 C CA . THR A 1 182 ? 5.886 -14.325 -12.111 1.00 95.06 182 THR A CA 1
ATOM 1477 C C . THR A 1 182 ? 5.398 -15.258 -13.225 1.00 95.06 182 THR A C 1
ATOM 1479 O O . THR A 1 182 ? 4.638 -16.195 -12.977 1.00 95.06 182 THR A O 1
ATOM 1482 N N . ASN A 1 183 ? 5.802 -14.991 -14.462 1.00 94.25 183 ASN A N 1
ATOM 1483 C CA . ASN A 1 183 ? 5.462 -15.793 -15.631 1.00 94.25 183 ASN A CA 1
ATOM 1484 C C . ASN A 1 183 ? 6.617 -15.764 -16.654 1.00 94.25 183 ASN A C 1
ATOM 1486 O O . ASN A 1 183 ? 7.497 -14.904 -16.581 1.00 94.25 183 ASN A O 1
ATOM 1490 N N . SER A 1 184 ? 6.630 -16.708 -17.596 1.00 96.06 184 SER A N 1
ATOM 1491 C CA . SER A 1 184 ? 7.679 -16.832 -18.623 1.00 96.06 184 SER A CA 1
ATOM 1492 C C . SER A 1 184 ? 7.459 -15.960 -19.858 1.00 96.06 184 SER A C 1
ATOM 1494 O O . SER A 1 184 ? 8.406 -15.700 -20.600 1.00 96.06 184 SER A O 1
ATOM 1496 N N . GLU A 1 185 ? 6.234 -15.487 -20.074 1.00 95.69 185 GLU A N 1
ATOM 1497 C CA . GLU A 1 185 ? 5.790 -14.949 -21.362 1.00 95.69 185 GLU A CA 1
ATOM 1498 C C . GLU A 1 185 ? 5.904 -13.426 -21.443 1.00 95.69 185 GLU A C 1
ATOM 1500 O O . GLU A 1 185 ? 6.358 -12.873 -22.448 1.00 95.69 185 GLU A O 1
ATOM 1505 N N . LYS A 1 186 ? 5.500 -12.732 -20.378 1.00 96.31 186 LYS A N 1
ATOM 1506 C CA . LYS A 1 186 ? 5.336 -11.282 -20.327 1.00 96.31 186 LYS A CA 1
ATOM 1507 C C . LYS A 1 186 ? 5.941 -10.682 -19.065 1.00 96.31 186 LYS A C 1
ATOM 1509 O O . LYS A 1 186 ? 5.871 -11.231 -17.969 1.00 96.31 186 LYS A O 1
ATOM 1514 N N . GLU A 1 187 ? 6.521 -9.510 -19.256 1.00 96.19 187 GLU A N 1
ATOM 1515 C CA . GLU A 1 187 ? 6.914 -8.611 -18.175 1.00 96.19 187 GLU A CA 1
ATOM 1516 C C . GLU A 1 187 ? 5.646 -8.038 -17.537 1.00 96.19 187 GLU A C 1
ATOM 1518 O O . GLU A 1 187 ? 4.645 -7.886 -18.233 1.00 96.19 187 GLU A O 1
ATOM 1523 N N . ARG A 1 188 ? 5.692 -7.709 -16.246 1.00 96.62 188 ARG A N 1
ATOM 1524 C CA . ARG A 1 188 ? 4.576 -7.067 -15.542 1.00 96.62 188 ARG A CA 1
ATOM 1525 C C . ARG A 1 188 ? 5.053 -5.823 -14.807 1.00 96.62 188 ARG A C 1
ATOM 1527 O O . ARG A 1 188 ? 6.096 -5.853 -14.150 1.00 96.62 188 ARG A O 1
ATOM 1534 N N . ILE A 1 189 ? 4.262 -4.759 -14.849 1.00 96.50 189 ILE A N 1
ATOM 1535 C CA . ILE A 1 189 ? 4.494 -3.511 -14.123 1.00 96.50 189 ILE A CA 1
ATOM 1536 C C . ILE A 1 189 ? 3.288 -3.189 -13.242 1.00 96.50 189 ILE A C 1
ATOM 1538 O O . ILE A 1 189 ? 2.133 -3.329 -13.635 1.00 96.50 189 ILE A O 1
ATOM 1542 N N . SER A 1 190 ? 3.554 -2.717 -12.026 1.00 97.38 190 SER A N 1
ATOM 1543 C CA . SER A 1 190 ? 2.509 -2.122 -11.190 1.00 97.38 190 SER A CA 1
ATOM 1544 C C . SER A 1 190 ? 3.040 -1.003 -10.309 1.00 97.38 190 SER A C 1
ATOM 1546 O O . SER A 1 190 ? 4.140 -1.107 -9.763 1.00 97.38 190 SER A O 1
ATOM 1548 N N . VAL A 1 191 ? 2.226 0.028 -10.103 1.00 98.00 191 VAL A N 1
ATOM 1549 C CA . VAL A 1 191 ? 2.486 1.129 -9.172 1.00 98.00 191 VAL A CA 1
ATOM 1550 C C . VAL A 1 191 ? 1.573 0.965 -7.963 1.00 98.00 191 VAL A C 1
ATOM 1552 O O . VAL A 1 191 ? 0.355 1.069 -8.082 1.00 98.00 191 VAL A O 1
ATOM 1555 N N . ALA A 1 192 ? 2.164 0.698 -6.801 1.00 98.19 192 ALA A N 1
ATOM 1556 C CA . ALA A 1 192 ? 1.462 0.623 -5.525 1.00 98.19 192 ALA A CA 1
ATOM 1557 C C . ALA A 1 192 ? 1.701 1.908 -4.726 1.00 98.19 192 ALA A C 1
ATOM 1559 O O . ALA A 1 192 ? 2.848 2.274 -4.470 1.00 98.19 192 ALA A O 1
ATOM 1560 N N . VAL A 1 193 ? 0.630 2.586 -4.324 1.00 98.56 193 VAL A N 1
ATOM 1561 C CA . VAL A 1 193 ? 0.670 3.766 -3.457 1.00 98.56 193 VAL A CA 1
ATOM 1562 C C . VAL A 1 193 ? 0.161 3.377 -2.078 1.00 98.56 193 VAL A C 1
ATOM 1564 O O . VAL A 1 193 ? -1.010 3.046 -1.907 1.00 98.56 193 VAL A O 1
ATOM 1567 N N . PHE A 1 194 ? 1.049 3.412 -1.090 1.00 98.44 194 PHE A N 1
ATOM 1568 C CA . PHE A 1 194 ? 0.736 3.098 0.299 1.00 98.44 194 PHE A CA 1
ATOM 1569 C C . PHE A 1 194 ? 0.283 4.364 1.018 1.00 98.44 194 PHE A C 1
ATOM 1571 O O . PHE A 1 194 ? 1.082 5.290 1.159 1.00 98.44 194 PHE A O 1
ATOM 1578 N N . TYR A 1 195 ? -0.959 4.384 1.506 1.00 98.56 195 TYR A N 1
ATOM 1579 C CA . TYR A 1 195 ? -1.457 5.438 2.386 1.00 98.56 195 TYR A CA 1
ATOM 1580 C C . TYR A 1 195 ? -1.365 4.985 3.841 1.00 98.56 195 TYR A C 1
ATOM 1582 O O . TYR A 1 195 ? -1.955 3.974 4.236 1.00 98.56 195 TYR A O 1
ATOM 1590 N N . ALA A 1 196 ? -0.581 5.698 4.645 1.00 97.81 196 ALA A N 1
ATOM 1591 C CA . ALA A 1 196 ? -0.300 5.323 6.026 1.00 97.81 196 ALA A CA 1
ATOM 1592 C C . ALA A 1 196 ? -0.383 6.531 6.968 1.00 97.81 196 ALA A C 1
ATOM 1594 O O . ALA A 1 196 ? -0.115 7.652 6.528 1.00 97.81 196 ALA A O 1
ATOM 1595 N N . PRO A 1 197 ? -0.699 6.314 8.260 1.00 97.75 197 PRO A N 1
ATOM 1596 C CA . PRO A 1 197 ? -0.702 7.377 9.255 1.00 97.75 197 PRO A CA 1
ATOM 1597 C C . PRO A 1 197 ? 0.632 8.114 9.330 1.00 97.75 197 PRO A C 1
ATOM 1599 O O . PRO A 1 197 ? 1.690 7.568 8.992 1.00 97.75 197 PRO A O 1
ATOM 1602 N N . GLU A 1 198 ? 0.578 9.357 9.797 1.00 95.12 198 GLU A N 1
ATOM 1603 C CA . GLU A 1 198 ? 1.768 10.145 10.079 1.00 95.12 198 GLU A CA 1
ATOM 1604 C C . GLU A 1 198 ? 2.703 9.386 11.046 1.00 95.12 198 GLU A C 1
ATOM 1606 O O . GLU A 1 198 ? 2.244 8.638 11.920 1.00 95.12 198 GLU A O 1
ATOM 1611 N N . PRO A 1 199 ? 4.034 9.520 10.903 1.00 91.06 199 PRO A N 1
ATOM 1612 C CA . PRO A 1 199 ? 4.974 8.824 11.770 1.00 91.06 199 PRO A CA 1
ATOM 1613 C C . PRO A 1 199 ? 4.675 9.074 13.252 1.00 91.06 199 PRO A C 1
ATOM 1615 O O . PRO A 1 199 ? 4.433 10.203 13.665 1.00 91.06 199 PRO A O 1
ATOM 1618 N N . ASN A 1 200 ? 4.731 8.013 14.059 1.00 89.62 200 ASN A N 1
ATOM 1619 C CA . ASN A 1 200 ? 4.466 8.027 15.505 1.00 89.62 200 ASN A CA 1
ATOM 1620 C C . ASN A 1 200 ? 3.028 8.369 15.935 1.00 89.62 200 ASN A C 1
ATOM 1622 O O . ASN A 1 200 ? 2.768 8.408 17.143 1.00 89.62 200 ASN A O 1
ATOM 1626 N N . LYS A 1 201 ? 2.087 8.535 14.998 1.00 94.50 201 LYS A N 1
ATOM 1627 C CA . LYS A 1 201 ? 0.661 8.639 15.319 1.00 94.50 201 LYS A CA 1
ATOM 1628 C C . LYS A 1 201 ? 0.193 7.411 16.081 1.00 94.50 201 LYS A C 1
ATOM 1630 O O . LYS A 1 201 ? 0.557 6.281 15.748 1.00 94.50 201 LYS A O 1
ATOM 1635 N N . GLU A 1 202 ? -0.591 7.645 17.127 1.00 97.00 202 GLU A N 1
ATOM 1636 C CA . GLU A 1 202 ? -1.298 6.563 17.796 1.00 97.00 202 GLU A CA 1
ATOM 1637 C C . GLU A 1 202 ? -2.569 6.256 17.025 1.00 97.00 202 GLU A C 1
ATOM 1639 O O . GLU A 1 202 ? -3.397 7.143 16.830 1.00 97.00 202 GLU A O 1
ATOM 1644 N N . ILE A 1 203 ? -2.717 4.998 16.634 1.00 97.88 203 ILE A N 1
ATOM 1645 C CA . ILE A 1 203 ? -3.942 4.485 16.032 1.00 97.88 203 ILE A CA 1
ATOM 1646 C C . ILE A 1 203 ? -4.524 3.380 16.903 1.00 97.88 203 ILE A C 1
ATOM 1648 O O . ILE A 1 203 ? -3.817 2.734 17.682 1.00 97.88 203 ILE A O 1
ATOM 1652 N N . GLY A 1 204 ? -5.811 3.114 16.750 1.00 97.94 204 GLY A N 1
ATOM 1653 C CA . GLY A 1 204 ? -6.483 2.003 17.398 1.00 97.94 204 GLY A CA 1
ATOM 1654 C C . GLY A 1 204 ? -7.935 1.869 16.959 1.00 97.94 204 GLY A C 1
ATOM 1655 O O . GLY A 1 204 ? -8.423 2.687 16.184 1.00 97.94 204 GLY A O 1
ATOM 1656 N N . PRO A 1 205 ? -8.629 0.838 17.460 1.00 98.00 205 PRO A N 1
ATOM 1657 C CA . PRO A 1 205 ? -10.049 0.650 17.202 1.00 98.00 205 PRO A CA 1
ATOM 1658 C C . PRO A 1 205 ? -10.873 1.916 17.440 1.00 98.00 205 PRO A C 1
ATOM 1660 O O . PRO A 1 205 ? -10.792 2.497 18.523 1.00 98.00 205 PRO A O 1
ATOM 1663 N N . GLU A 1 206 ? -11.684 2.292 16.454 1.00 97.81 206 GLU A N 1
ATOM 1664 C CA . GLU A 1 206 ? -12.699 3.332 16.608 1.00 97.81 206 GLU A CA 1
ATOM 1665 C C . GLU A 1 206 ? -13.703 2.945 17.694 1.00 97.81 206 GLU A C 1
ATOM 1667 O O . GLU A 1 206 ? -14.214 1.820 17.717 1.00 97.81 206 GLU A O 1
ATOM 1672 N N . GLU A 1 207 ? -14.011 3.884 18.588 1.00 95.50 207 GLU A N 1
ATOM 1673 C CA . GLU A 1 207 ? -14.866 3.624 19.753 1.00 95.50 207 GLU A CA 1
ATOM 1674 C C . GLU A 1 207 ? -16.275 3.186 19.336 1.00 95.50 207 GLU A C 1
ATOM 1676 O O . GLU A 1 207 ? -16.823 2.249 19.914 1.00 95.50 207 GLU A O 1
ATOM 1681 N N . GLY A 1 208 ? -16.812 3.766 18.255 1.00 94.88 208 GLY A N 1
ATOM 1682 C CA . GLY A 1 208 ? -18.115 3.393 17.689 1.00 94.88 208 GLY A CA 1
ATOM 1683 C C . GLY A 1 208 ? -18.202 1.954 17.156 1.00 94.88 208 GLY A C 1
ATOM 1684 O O . GLY A 1 208 ? -19.294 1.475 16.857 1.00 94.88 208 GLY A O 1
ATOM 1685 N N . LEU A 1 209 ? -17.076 1.237 17.051 1.00 95.69 209 LEU A N 1
ATOM 1686 C CA . LEU A 1 209 ? -17.020 -0.169 16.629 1.00 95.69 209 LEU A CA 1
ATOM 1687 C C . LEU A 1 209 ? -16.835 -1.149 17.794 1.00 95.69 209 LEU A C 1
ATOM 1689 O O . LEU A 1 209 ? -16.711 -2.357 17.556 1.00 95.69 209 LEU A O 1
ATOM 1693 N N . ILE A 1 210 ? -16.803 -0.654 19.034 1.00 95.94 210 ILE A N 1
ATOM 1694 C CA . ILE A 1 210 ? -16.657 -1.460 20.244 1.00 95.94 210 ILE A CA 1
ATOM 1695 C C . ILE A 1 210 ? -17.956 -1.408 21.047 1.00 95.94 210 ILE A C 1
ATOM 1697 O O . ILE A 1 210 ? -18.439 -0.343 21.413 1.00 95.94 210 ILE A O 1
ATOM 1701 N N . ASN A 1 211 ? -18.507 -2.575 21.366 1.00 92.88 211 ASN A N 1
ATOM 1702 C CA . ASN A 1 211 ? -19.670 -2.720 22.241 1.00 92.88 211 ASN A CA 1
ATOM 1703 C C . ASN A 1 211 ? -19.695 -4.124 22.875 1.00 92.88 211 ASN A C 1
ATOM 1705 O O . ASN A 1 211 ? -18.725 -4.879 22.770 1.00 92.88 211 ASN A O 1
ATOM 1709 N N . GLU A 1 212 ? -20.780 -4.476 23.567 1.00 90.19 212 GLU A N 1
ATOM 1710 C CA . GLU A 1 212 ? -20.907 -5.773 24.248 1.00 90.19 212 GLU A CA 1
ATOM 1711 C C . GLU A 1 212 ? -20.796 -6.970 23.287 1.00 90.19 212 GLU A C 1
ATOM 1713 O O . GLU A 1 212 ? -20.167 -7.977 23.627 1.00 90.19 212 GLU A O 1
ATOM 1718 N N . GLU A 1 213 ? -21.329 -6.835 22.070 1.00 90.50 213 GLU A N 1
ATOM 1719 C CA . GLU A 1 213 ? -21.281 -7.859 21.019 1.00 90.50 213 GLU A CA 1
ATOM 1720 C C . GLU A 1 213 ? -19.929 -7.871 20.289 1.00 90.50 213 GLU A C 1
ATOM 1722 O O . GLU A 1 213 ? -19.398 -8.927 19.940 1.00 90.50 213 GLU A O 1
ATOM 1727 N N . ARG A 1 214 ? -19.334 -6.690 20.081 1.00 89.75 214 ARG A N 1
ATOM 1728 C CA . ARG A 1 214 ? -18.029 -6.492 19.439 1.00 89.75 214 ARG A CA 1
ATOM 1729 C C . ARG A 1 214 ? -17.009 -5.986 20.442 1.00 89.75 214 ARG A C 1
ATOM 1731 O O . ARG A 1 214 ? -16.726 -4.794 20.551 1.00 89.75 214 ARG A O 1
ATOM 1738 N N . LYS A 1 215 ? -16.394 -6.929 21.150 1.00 94.62 215 LYS A N 1
ATOM 1739 C CA . LYS A 1 215 ? -15.290 -6.623 22.061 1.00 94.62 215 LYS A CA 1
ATOM 1740 C C . LYS A 1 215 ? -14.095 -6.053 21.297 1.00 94.62 215 LYS A C 1
ATOM 1742 O O . LYS A 1 215 ? -13.828 -6.397 20.146 1.00 94.62 215 LYS A O 1
ATOM 1747 N N . GLN A 1 216 ? -13.334 -5.201 21.971 1.00 95.81 216 GLN A N 1
ATOM 1748 C CA . GLN A 1 216 ? -12.086 -4.671 21.438 1.00 95.81 216 GLN A CA 1
ATOM 1749 C C . GLN A 1 216 ? -11.052 -5.796 21.258 1.00 95.81 216 GLN A C 1
ATOM 1751 O O . GLN A 1 216 ? -10.592 -6.373 22.246 1.00 95.81 216 GLN A O 1
ATOM 1756 N N . ILE A 1 217 ? -10.650 -6.069 20.014 1.00 96.00 217 ILE A N 1
ATOM 1757 C CA . ILE A 1 217 ? -9.675 -7.120 19.680 1.00 96.00 217 ILE A CA 1
ATOM 1758 C C . ILE A 1 217 ? -8.258 -6.582 19.459 1.00 96.00 217 ILE A C 1
ATOM 1760 O O . ILE A 1 217 ? -7.299 -7.339 19.609 1.00 96.00 217 ILE A O 1
ATOM 1764 N N . TYR A 1 218 ? -8.107 -5.289 19.160 1.00 97.00 218 TYR A N 1
ATOM 1765 C CA . TYR A 1 218 ? -6.807 -4.635 18.993 1.00 97.00 218 TYR A CA 1
ATOM 1766 C C . TYR A 1 218 ? -6.553 -3.582 20.082 1.00 97.00 218 TYR A C 1
ATOM 1768 O O . TYR A 1 218 ? -7.470 -2.915 20.557 1.00 97.00 218 TYR A O 1
ATOM 1776 N N . LYS A 1 219 ? -5.302 -3.426 20.517 1.00 96.62 219 LYS A N 1
ATOM 1777 C CA . LYS A 1 219 ? -4.859 -2.317 21.378 1.00 96.62 219 LYS A CA 1
ATOM 1778 C C . LYS A 1 219 ? -4.425 -1.127 20.518 1.00 96.62 219 LYS A C 1
ATOM 1780 O O . LYS A 1 219 ? -4.159 -1.292 19.330 1.00 96.62 219 LYS A O 1
ATOM 1785 N N . LYS A 1 220 ? -4.317 0.051 21.135 1.00 96.88 220 LYS A N 1
ATOM 1786 C CA . LYS A 1 220 ? -3.702 1.213 20.487 1.00 96.88 220 LYS A CA 1
ATOM 1787 C C . LYS A 1 220 ? -2.210 0.960 20.247 1.00 96.88 220 LYS A C 1
ATOM 1789 O O . LYS A 1 220 ? -1.553 0.336 21.086 1.00 96.88 220 LYS A O 1
ATOM 1794 N N . VAL A 1 221 ? -1.688 1.409 19.110 1.00 96.25 221 VAL A N 1
ATOM 1795 C CA . VAL A 1 221 ? -0.285 1.235 18.705 1.00 96.25 221 VAL A CA 1
ATOM 1796 C C . VAL A 1 221 ? 0.279 2.535 18.137 1.00 96.25 221 VAL A C 1
ATOM 1798 O O . VAL A 1 221 ? -0.447 3.312 17.526 1.00 96.25 221 VAL A O 1
ATOM 1801 N N . LYS A 1 222 ? 1.585 2.751 18.319 1.00 95.25 222 LYS A N 1
ATOM 1802 C CA . LYS A 1 222 ? 2.362 3.852 17.727 1.00 95.25 222 LYS A CA 1
ATOM 1803 C C . LYS A 1 222 ? 3.497 3.278 16.893 1.00 95.25 222 LYS A C 1
ATOM 1805 O O . LYS A 1 222 ? 4.031 2.226 17.237 1.00 95.25 222 LYS A O 1
ATOM 1810 N N . GLY A 1 223 ? 3.871 3.969 15.817 1.00 91.69 223 GLY A N 1
ATOM 1811 C CA . GLY A 1 223 ? 5.031 3.586 15.003 1.00 91.69 223 GLY A CA 1
ATOM 1812 C C . GLY A 1 223 ? 4.905 2.202 14.352 1.00 91.69 223 GLY A C 1
ATOM 1813 O O . GLY A 1 223 ? 5.913 1.535 14.129 1.00 91.69 223 GLY A O 1
ATOM 1814 N N . TYR A 1 224 ? 3.677 1.756 14.049 1.00 94.56 224 TYR A N 1
ATOM 1815 C CA . TYR A 1 224 ? 3.409 0.396 13.566 1.00 94.56 224 TYR A CA 1
ATOM 1816 C C . TYR A 1 224 ? 4.192 0.044 12.294 1.00 94.56 224 TYR A C 1
ATOM 1818 O O . TYR A 1 224 ? 4.630 -1.092 12.149 1.00 94.56 224 TYR A O 1
ATOM 1826 N N . SER A 1 225 ? 4.447 1.016 11.413 1.00 91.62 225 SER A N 1
ATOM 1827 C CA . SER A 1 225 ? 5.241 0.822 10.193 1.00 91.62 225 SER A CA 1
ATOM 1828 C C . SER A 1 225 ? 6.654 0.281 10.461 1.00 91.62 225 SER A C 1
ATOM 1830 O O . SER A 1 225 ? 7.159 -0.502 9.662 1.00 91.62 225 SER A O 1
ATOM 1832 N N . VAL A 1 226 ? 7.286 0.654 11.583 1.00 90.94 226 VAL A N 1
ATOM 1833 C CA . VAL A 1 226 ? 8.615 0.141 11.971 1.00 90.94 226 VAL A CA 1
ATOM 1834 C C . VAL A 1 226 ? 8.508 -1.323 12.390 1.00 90.94 226 VAL A C 1
ATOM 1836 O O . VAL A 1 226 ? 9.218 -2.178 11.867 1.00 90.94 226 VAL A O 1
ATOM 1839 N N . VAL A 1 227 ? 7.544 -1.626 13.263 1.00 92.00 227 VAL A N 1
ATOM 1840 C CA . VAL A 1 227 ? 7.292 -2.992 13.743 1.00 92.00 227 VAL A CA 1
ATOM 1841 C C . VAL A 1 227 ? 6.905 -3.919 12.590 1.00 92.00 227 VAL A C 1
ATOM 1843 O O . VAL A 1 227 ? 7.338 -5.071 12.541 1.00 92.00 227 VAL A O 1
ATOM 1846 N N . HIS A 1 228 ? 6.105 -3.423 11.643 1.00 93.62 228 HIS A N 1
ATOM 1847 C CA . HIS A 1 228 ? 5.753 -4.144 10.423 1.00 93.62 228 HIS A CA 1
ATOM 1848 C C . HIS A 1 228 ? 6.990 -4.492 9.605 1.00 93.62 228 HIS A C 1
ATOM 1850 O O . HIS A 1 228 ? 7.173 -5.660 9.262 1.00 93.62 228 HIS A O 1
ATOM 1856 N N . TRP A 1 229 ? 7.871 -3.520 9.368 1.00 89.56 229 TRP A N 1
ATOM 1857 C CA . TRP A 1 229 ? 9.081 -3.729 8.582 1.00 89.56 229 TRP A CA 1
ATOM 1858 C C . TRP A 1 229 ? 10.030 -4.770 9.200 1.00 89.56 229 TRP A C 1
ATOM 1860 O O . TRP A 1 229 ? 10.558 -5.632 8.494 1.00 89.56 229 TRP A O 1
ATOM 1870 N N . GLU A 1 230 ? 10.210 -4.751 10.521 1.00 89.25 230 GLU A N 1
ATOM 1871 C CA . GLU A 1 230 ? 11.020 -5.744 11.243 1.00 89.25 230 GLU A CA 1
ATOM 1872 C C . GLU A 1 230 ? 10.489 -7.174 11.071 1.00 89.25 230 GLU A C 1
ATOM 1874 O O . GLU A 1 230 ? 11.256 -8.112 10.838 1.00 89.25 230 GLU A O 1
ATOM 1879 N N . HIS A 1 231 ? 9.168 -7.353 11.152 1.00 90.81 231 HIS A N 1
ATOM 1880 C CA . HIS A 1 231 ? 8.536 -8.661 10.979 1.00 90.81 231 HIS A CA 1
ATOM 1881 C C . HIS A 1 231 ? 8.528 -9.102 9.516 1.00 90.81 231 HIS A C 1
ATOM 1883 O O . HIS A 1 231 ? 8.778 -10.276 9.231 1.00 90.81 231 HIS A O 1
ATOM 1889 N N . TYR A 1 232 ? 8.296 -8.169 8.590 1.00 88.56 232 TYR A N 1
ATOM 1890 C CA . TYR A 1 232 ? 8.300 -8.432 7.156 1.00 88.56 232 TYR A CA 1
ATOM 1891 C C . TYR A 1 232 ? 9.640 -9.011 6.695 1.00 88.56 232 TYR A C 1
ATOM 1893 O O . TYR A 1 232 ? 9.656 -9.981 5.938 1.00 88.56 232 TYR A O 1
ATOM 1901 N N . GLN A 1 233 ? 10.765 -8.485 7.191 1.00 85.69 233 GLN A N 1
ATOM 1902 C CA . GLN A 1 233 ? 12.102 -9.014 6.886 1.00 85.69 233 GLN A CA 1
ATOM 1903 C C . GLN A 1 233 ? 12.309 -10.459 7.362 1.00 85.69 233 GLN A C 1
ATOM 1905 O O . GLN A 1 233 ? 13.101 -11.190 6.773 1.00 85.69 233 GLN A O 1
ATOM 1910 N N . GLN A 1 234 ? 11.571 -10.884 8.389 1.00 87.19 234 GLN A N 1
ATOM 1911 C CA . GLN A 1 234 ? 11.586 -12.248 8.923 1.00 87.19 234 GLN A CA 1
ATOM 1912 C C . GLN A 1 234 ? 10.523 -13.157 8.281 1.00 87.19 234 GLN A C 1
ATOM 1914 O O . GLN A 1 234 ? 10.330 -14.280 8.746 1.00 87.19 234 GLN A O 1
ATOM 1919 N N . GLY A 1 235 ? 9.778 -12.672 7.280 1.00 84.75 235 GLY A N 1
ATOM 1920 C CA . GLY A 1 235 ? 8.662 -13.406 6.675 1.00 84.75 235 GLY A CA 1
ATOM 1921 C C . GLY A 1 235 ? 7.452 -13.576 7.606 1.00 84.75 235 GLY A C 1
ATOM 1922 O O . GLY A 1 235 ? 6.658 -14.499 7.431 1.00 84.75 235 GLY A O 1
ATOM 1923 N N . LYS A 1 236 ? 7.307 -12.718 8.624 1.00 88.69 236 LYS A N 1
ATOM 1924 C CA . LYS A 1 236 ? 6.235 -12.785 9.630 1.00 88.69 236 LYS A CA 1
ATOM 1925 C C . LYS A 1 236 ? 5.248 -11.634 9.457 1.00 88.69 236 LYS A C 1
ATOM 1927 O O . LYS A 1 236 ? 5.621 -10.527 9.083 1.00 88.69 236 LYS A O 1
ATOM 1932 N N . ARG A 1 237 ? 3.981 -11.860 9.819 1.00 90.94 237 ARG A N 1
ATOM 1933 C CA . ARG A 1 237 ? 3.005 -10.769 9.991 1.00 90.94 237 ARG A CA 1
ATOM 1934 C C . ARG A 1 237 ? 3.159 -10.120 11.357 1.00 90.94 237 ARG A C 1
ATOM 1936 O O . ARG A 1 237 ? 3.206 -10.827 12.361 1.00 90.94 237 ARG A O 1
ATOM 1943 N N . SER A 1 238 ? 3.105 -8.794 11.411 1.00 92.81 238 SER A N 1
ATOM 1944 C CA . SER A 1 238 ? 3.174 -8.021 12.656 1.00 92.81 238 SER A CA 1
ATOM 1945 C C . SER A 1 238 ? 1.823 -7.803 13.336 1.00 92.81 238 SER A C 1
ATOM 1947 O O . SER A 1 238 ? 1.812 -7.469 14.510 1.00 92.81 238 SER A O 1
ATOM 1949 N N . ILE A 1 239 ? 0.674 -8.026 12.683 1.00 94.06 239 ILE A N 1
ATOM 1950 C CA . ILE A 1 239 ? -0.639 -7.628 13.248 1.00 94.06 239 ILE A CA 1
ATOM 1951 C C . ILE A 1 239 ? -0.958 -8.256 14.614 1.00 94.06 239 ILE A C 1
ATOM 1953 O O . ILE A 1 239 ? -1.692 -7.690 15.425 1.00 94.06 239 ILE A O 1
ATOM 1957 N N . HIS A 1 240 ? -0.355 -9.407 14.921 1.00 92.12 240 HIS A N 1
ATOM 1958 C CA . HIS A 1 240 ? -0.468 -10.052 16.226 1.00 92.12 240 HIS A CA 1
ATOM 1959 C C . HIS A 1 240 ? 0.064 -9.180 17.378 1.00 92.12 240 HIS A C 1
ATOM 1961 O O . HIS A 1 240 ? -0.461 -9.275 18.485 1.00 92.12 240 HIS A O 1
ATOM 1967 N N . VAL A 1 241 ? 1.037 -8.291 17.133 1.00 92.06 241 VAL A N 1
ATOM 1968 C CA . VAL A 1 241 ? 1.582 -7.381 18.156 1.00 92.06 241 VAL A CA 1
ATOM 1969 C C . VAL A 1 241 ? 0.534 -6.389 18.650 1.00 92.06 241 VAL A C 1
ATOM 1971 O O . VAL A 1 241 ? 0.629 -5.920 19.784 1.00 92.06 241 VAL A O 1
ATOM 1974 N N . ALA A 1 242 ? -0.465 -6.084 17.815 1.00 94.31 242 ALA A N 1
ATOM 1975 C CA . ALA A 1 242 ? -1.572 -5.193 18.119 1.00 94.31 242 ALA A CA 1
ATOM 1976 C C . ALA A 1 242 ? -2.767 -5.933 18.734 1.00 94.31 242 ALA A C 1
ATOM 1978 O O . ALA A 1 242 ? -3.675 -5.282 19.240 1.00 94.31 242 ALA A O 1
ATOM 1979 N N . LYS A 1 243 ? -2.808 -7.273 18.725 1.00 92.88 243 LYS A N 1
ATOM 1980 C CA . LYS A 1 243 ? -3.934 -8.015 19.307 1.00 92.88 243 LYS A CA 1
ATOM 1981 C C . LYS A 1 243 ? -3.962 -7.866 20.830 1.00 92.88 243 LYS A C 1
ATOM 1983 O O . LYS A 1 243 ? -2.935 -7.950 21.505 1.00 92.88 243 LYS A O 1
ATOM 1988 N N . LYS A 1 244 ? -5.158 -7.674 21.387 1.00 87.88 244 LYS A N 1
ATOM 1989 C CA . LYS A 1 244 ? -5.413 -7.861 22.816 1.00 87.88 244 LYS A CA 1
ATOM 1990 C C . LYS A 1 244 ? -5.479 -9.360 23.088 1.00 87.88 244 LYS A C 1
ATOM 1992 O O . LYS A 1 244 ? -6.381 -10.042 22.614 1.00 87.88 244 LYS A O 1
ATOM 1997 N N . PHE A 1 245 ? -4.539 -9.868 23.876 1.00 72.81 245 PHE A N 1
ATOM 1998 C CA . PHE A 1 245 ? -4.697 -11.185 24.481 1.00 72.81 245 PHE A CA 1
ATOM 1999 C C . PHE A 1 245 ? -5.665 -11.068 25.665 1.00 72.81 245 PHE A C 1
ATOM 2001 O O . PHE A 1 245 ? -5.604 -10.069 26.395 1.00 72.81 245 PHE A O 1
ATOM 2008 N N . PRO A 1 246 ? -6.563 -12.045 25.879 1.00 59.06 246 PRO A N 1
ATOM 2009 C CA . PRO A 1 246 ? -7.335 -12.105 27.111 1.00 59.06 246 PRO A CA 1
ATOM 2010 C C . PRO A 1 246 ? -6.371 -12.074 28.299 1.00 59.06 246 PRO A C 1
ATOM 2012 O O . PRO A 1 246 ? -5.341 -12.749 28.269 1.00 59.06 246 PRO A O 1
ATOM 2015 N N . LYS A 1 247 ? -6.696 -11.317 29.354 1.00 43.72 247 LYS A N 1
ATOM 2016 C CA . LYS A 1 247 ? -6.029 -11.508 30.646 1.00 43.72 247 LYS A CA 1
ATOM 2017 C C . LYS A 1 247 ? -6.350 -12.936 31.083 1.00 43.72 247 LYS A C 1
ATOM 2019 O O . LYS A 1 247 ? -7.475 -13.207 31.489 1.00 43.72 247 LYS A O 1
ATOM 2024 N N . THR A 1 248 ? -5.402 -13.852 30.939 1.00 42.00 248 THR A N 1
ATOM 2025 C CA . THR A 1 248 ? -5.523 -15.184 31.515 1.00 42.00 248 THR A CA 1
ATOM 2026 C C . THR A 1 248 ? -5.492 -15.023 33.031 1.00 42.00 248 THR A C 1
ATOM 2028 O O . THR A 1 248 ? -4.475 -14.659 33.617 1.00 42.00 248 THR A O 1
ATOM 2031 N N . THR A 1 249 ? -6.620 -15.267 33.695 1.00 35.84 249 THR A N 1
ATOM 2032 C CA . THR A 1 249 ? -6.584 -15.716 35.088 1.00 35.84 249 THR A CA 1
ATOM 2033 C C . THR A 1 249 ? -5.761 -17.008 35.109 1.00 35.84 249 THR A C 1
ATOM 2035 O O . THR A 1 249 ? -5.957 -17.855 34.233 1.00 35.84 249 THR A O 1
ATOM 2038 N N . PRO A 1 250 ? -4.791 -17.173 36.024 1.00 37.97 250 PRO A N 1
ATOM 2039 C CA . PRO A 1 250 ? -3.904 -18.324 35.984 1.00 37.97 250 PRO A CA 1
ATOM 2040 C C . PRO A 1 250 ? -4.696 -19.592 36.321 1.00 37.97 250 PRO A C 1
ATOM 2042 O O . PRO A 1 250 ? -5.008 -19.848 37.479 1.00 37.97 250 PRO A O 1
ATOM 2045 N N . SER A 1 251 ? -5.008 -20.406 35.313 1.00 35.19 251 SER A N 1
ATOM 2046 C CA . SER A 1 251 ? -5.409 -21.797 35.509 1.00 35.19 251 SER A CA 1
ATOM 2047 C C . SER A 1 251 ? -4.603 -22.713 34.592 1.00 35.19 251 SER A C 1
ATOM 2049 O O . SER A 1 251 ? -4.469 -22.479 33.395 1.00 35.19 251 SER A O 1
ATOM 2051 N N . SER A 1 252 ? -4.042 -23.733 35.227 1.00 34.53 252 SER A N 1
ATOM 2052 C CA . SER A 1 252 ? -3.137 -24.785 34.769 1.00 34.53 252 SER A CA 1
ATOM 2053 C C . SER A 1 252 ? -3.162 -25.219 33.292 1.00 34.53 252 SER A C 1
ATOM 2055 O O . SER A 1 252 ? -4.197 -25.605 32.765 1.00 34.53 252 SER A O 1
ATOM 2057 N N . LYS A 1 253 ? -1.938 -25.317 32.746 1.00 37.75 253 LYS A N 1
ATOM 2058 C CA . LYS A 1 253 ? -1.377 -26.326 31.818 1.00 37.75 253 LYS A CA 1
ATOM 2059 C C . LYS A 1 253 ? -2.261 -26.844 30.660 1.00 37.75 253 LYS A C 1
ATOM 2061 O O . LYS A 1 253 ? -3.140 -27.664 30.893 1.00 37.75 253 LYS A O 1
ATOM 2066 N N . HIS A 1 254 ? -1.861 -26.555 29.416 1.00 34.62 254 HIS A N 1
ATOM 2067 C CA . HIS A 1 254 ? -1.278 -27.499 28.428 1.00 34.62 254 HIS A CA 1
ATOM 2068 C C . HIS A 1 254 ? -1.374 -26.950 26.990 1.00 34.62 254 HIS A C 1
ATOM 2070 O O . HIS A 1 254 ? -2.398 -26.406 26.599 1.00 34.62 254 HIS A O 1
ATOM 2076 N N . GLY A 1 255 ? -0.324 -27.205 26.197 1.00 30.33 255 GLY A N 1
ATOM 2077 C CA . GLY A 1 255 ? -0.430 -27.458 24.755 1.00 30.33 255 GLY A CA 1
ATOM 2078 C C . GLY A 1 255 ? -0.350 -26.249 23.824 1.00 30.33 255 GLY A C 1
ATOM 2079 O O . GLY A 1 255 ? -1.363 -25.660 23.465 1.00 30.33 255 GLY A O 1
ATOM 2080 N N . VAL A 1 256 ? 0.855 -25.945 23.335 1.00 32.16 256 VAL A N 1
ATOM 2081 C CA . VAL A 1 256 ? 1.043 -25.134 22.123 1.00 32.16 256 VAL A CA 1
ATOM 2082 C C . VAL A 1 256 ? 0.540 -25.956 20.932 1.00 32.16 256 VAL A C 1
ATOM 2084 O O . VAL A 1 256 ? 1.128 -26.982 20.599 1.00 32.16 256 VAL A O 1
ATOM 2087 N N . CYS A 1 257 ? -0.562 -25.531 20.313 1.00 28.20 257 CYS A N 1
ATOM 2088 C CA . CYS A 1 257 ? -1.076 -26.133 19.085 1.00 28.20 257 CYS A CA 1
ATOM 2089 C C . CYS A 1 257 ? -0.432 -25.435 17.881 1.00 28.20 257 CYS A C 1
ATOM 2091 O O . CYS A 1 257 ? -0.820 -24.333 17.496 1.00 28.20 257 CYS A O 1
ATOM 2093 N N . THR A 1 258 ? 0.580 -26.072 17.299 1.00 30.67 258 THR A N 1
ATOM 2094 C CA . THR A 1 258 ? 1.063 -25.775 15.951 1.00 30.67 258 THR A CA 1
ATOM 2095 C C . THR A 1 258 ? 0.084 -26.387 14.952 1.00 30.67 258 THR A C 1
ATOM 2097 O O . THR A 1 258 ? 0.073 -27.597 14.737 1.00 30.67 258 THR A O 1
ATOM 2100 N N . GLN A 1 259 ? -0.780 -25.571 14.349 1.00 29.16 259 GLN A N 1
ATOM 2101 C CA . GLN A 1 259 ? -1.641 -26.047 13.268 1.00 29.16 259 GLN A CA 1
ATOM 2102 C C . GLN A 1 259 ? -0.849 -26.092 11.958 1.00 29.16 259 GLN A C 1
ATOM 2104 O O . GLN A 1 259 ? -0.680 -25.089 11.271 1.00 29.16 259 GLN A O 1
ATOM 2109 N N . ASN A 1 260 ? -0.355 -27.286 11.632 1.00 27.78 260 ASN A N 1
ATOM 2110 C CA . ASN A 1 260 ? -0.059 -27.690 10.262 1.00 27.78 260 ASN A CA 1
ATOM 2111 C C . ASN A 1 260 ? -1.396 -27.988 9.569 1.00 27.78 260 ASN A C 1
ATOM 2113 O O . ASN A 1 260 ? -2.136 -28.843 10.052 1.00 27.78 260 ASN A O 1
ATOM 2117 N N . ILE A 1 261 ? -1.708 -27.327 8.453 1.00 28.06 261 ILE A N 1
ATOM 2118 C CA . ILE A 1 261 ? -2.927 -27.611 7.678 1.00 28.06 261 ILE A CA 1
ATOM 2119 C C . ILE A 1 261 ? -2.545 -27.960 6.238 1.00 28.06 261 ILE A C 1
ATOM 2121 O O . ILE A 1 261 ? -1.720 -27.293 5.613 1.00 28.06 261 ILE A O 1
ATOM 2125 N N . ARG A 1 262 ? -3.134 -29.055 5.741 1.00 24.17 262 ARG A N 1
ATOM 2126 C CA . ARG A 1 262 ? -2.935 -29.642 4.413 1.00 24.17 262 ARG A CA 1
ATOM 2127 C C . ARG A 1 262 ? -4.307 -29.918 3.769 1.00 24.17 262 ARG A C 1
ATOM 2129 O O . ARG A 1 262 ? -5.172 -30.476 4.432 1.00 24.17 262 ARG A O 1
ATOM 2136 N N . PHE A 1 263 ? -4.376 -29.629 2.466 1.00 26.47 263 PHE A N 1
ATOM 2137 C CA . PHE A 1 263 ? -5.257 -30.140 1.393 1.00 26.47 263 PHE A CA 1
ATOM 2138 C C . PHE A 1 263 ? -6.698 -29.626 1.145 1.00 26.47 263 PHE A C 1
ATOM 2140 O O . PHE A 1 263 ? -7.589 -29.697 1.978 1.00 26.47 263 PHE A O 1
ATOM 2147 N N . GLU A 1 264 ? -6.859 -29.245 -0.135 1.00 27.03 264 GLU A N 1
ATOM 2148 C CA . GLU A 1 264 ? -7.916 -29.518 -1.133 1.00 27.03 264 GLU A CA 1
ATOM 2149 C C . GLU A 1 264 ? -9.397 -29.190 -0.879 1.00 27.03 264 GLU A C 1
ATOM 2151 O O . GLU A 1 264 ? -10.144 -29.912 -0.227 1.00 27.03 264 GLU A O 1
ATOM 2156 N N . ARG A 1 265 ? -9.872 -28.198 -1.647 1.00 28.73 265 ARG A N 1
ATOM 2157 C CA . ARG A 1 265 ? -10.990 -28.331 -2.606 1.00 28.73 265 ARG A CA 1
ATOM 2158 C C . ARG A 1 265 ? -10.939 -27.149 -3.591 1.00 28.73 265 ARG A C 1
ATOM 2160 O O . ARG A 1 265 ? -10.251 -26.170 -3.332 1.00 28.73 265 ARG A O 1
ATOM 2167 N N . GLN A 1 266 ? -11.634 -27.228 -4.721 1.00 29.91 266 GLN A N 1
ATOM 2168 C CA . GLN A 1 266 ? -11.753 -26.164 -5.733 1.00 29.91 266 GLN A CA 1
ATOM 2169 C C . GLN A 1 266 ? -13.111 -25.459 -5.588 1.00 29.91 266 GLN A C 1
ATOM 2171 O O . GLN A 1 266 ? -14.125 -26.132 -5.433 1.00 29.91 266 GLN A O 1
ATOM 2176 N N . ILE A 1 267 ? -13.134 -24.123 -5.634 1.00 32.16 267 ILE A N 1
ATOM 2177 C CA . ILE A 1 267 ? -14.336 -23.287 -5.832 1.00 32.16 267 ILE A CA 1
ATOM 2178 C C . ILE A 1 267 ? -13.941 -22.186 -6.834 1.00 32.16 267 ILE A C 1
ATOM 2180 O O . ILE A 1 267 ? -12.804 -21.715 -6.813 1.00 32.16 267 ILE A O 1
ATOM 2184 N N . SER A 1 268 ? -14.844 -21.876 -7.764 1.00 35.06 268 SER A N 1
ATOM 2185 C CA . SER A 1 268 ? -14.614 -21.182 -9.038 1.00 35.06 268 SER A CA 1
ATOM 2186 C C . SER A 1 268 ? -14.470 -19.654 -8.955 1.00 35.06 268 SER A C 1
ATOM 2188 O O . SER A 1 268 ? -15.074 -19.004 -8.112 1.00 35.06 268 SER A O 1
ATOM 2190 N N . GLN A 1 269 ? -13.749 -19.091 -9.935 1.00 35.81 269 GLN A N 1
ATOM 2191 C CA . GLN A 1 269 ? -13.407 -17.673 -10.180 1.00 35.81 269 GLN A CA 1
ATOM 2192 C C . GLN A 1 269 ? -14.555 -16.632 -10.170 1.00 35.81 269 GLN A C 1
ATOM 2194 O O . GLN A 1 269 ? -14.270 -15.437 -10.239 1.00 35.81 269 GLN A O 1
ATOM 2199 N N . GLN A 1 270 ? -15.830 -17.025 -10.102 1.00 31.02 270 GLN A N 1
ATOM 2200 C CA . GLN A 1 270 ? -16.959 -16.098 -10.288 1.00 31.02 270 GLN A CA 1
ATOM 2201 C C . GLN A 1 270 ? -17.288 -15.224 -9.063 1.00 31.02 270 GLN A C 1
ATOM 2203 O O . GLN A 1 270 ? -17.813 -14.129 -9.248 1.00 31.02 270 GLN A O 1
ATOM 2208 N N . ASP A 1 271 ? -16.887 -15.605 -7.847 1.00 32.03 271 ASP A N 1
ATOM 2209 C CA . ASP A 1 271 ? -17.226 -14.848 -6.625 1.00 32.03 271 ASP A CA 1
ATOM 2210 C C . ASP A 1 271 ? -16.437 -13.530 -6.445 1.00 32.03 271 ASP A C 1
ATOM 2212 O O . ASP A 1 271 ? -16.723 -12.745 -5.543 1.00 32.03 271 ASP A O 1
ATOM 2216 N N . ILE A 1 272 ? -15.438 -13.256 -7.295 1.00 40.38 272 ILE A N 1
ATOM 2217 C CA . ILE A 1 272 ? -14.589 -12.048 -7.212 1.00 40.38 272 ILE A CA 1
ATOM 2218 C C . ILE A 1 272 ? -15.167 -10.887 -8.039 1.00 40.38 272 ILE A C 1
ATOM 2220 O O . ILE A 1 272 ? -14.846 -9.725 -7.790 1.00 40.38 272 ILE A O 1
ATOM 2224 N N . LEU A 1 273 ? -16.042 -11.177 -9.008 1.00 38.25 273 LEU A N 1
ATOM 2225 C CA . LEU A 1 273 ? -16.527 -10.192 -9.983 1.00 38.25 273 LEU A CA 1
ATOM 2226 C C . LEU A 1 273 ? -17.927 -9.636 -9.680 1.00 38.25 273 LEU A C 1
ATOM 2228 O O . LEU A 1 273 ? -18.341 -8.672 -10.322 1.00 38.25 273 LEU A O 1
ATOM 2232 N N . SER A 1 274 ? -18.639 -10.167 -8.683 1.00 31.58 274 SER A N 1
ATOM 2233 C CA . SER A 1 274 ? -19.952 -9.660 -8.272 1.00 31.58 274 SER A CA 1
ATOM 2234 C C . SER A 1 274 ? -19.950 -9.217 -6.810 1.00 31.58 274 SER A C 1
ATOM 2236 O O . SER A 1 274 ? -20.134 -10.028 -5.909 1.00 31.58 274 SER A O 1
ATOM 2238 N N . ASN A 1 275 ? -19.759 -7.920 -6.563 1.00 29.78 275 ASN A N 1
ATOM 2239 C CA . ASN A 1 275 ? -20.783 -7.107 -5.899 1.00 29.78 275 ASN A CA 1
ATOM 2240 C C . ASN A 1 275 ? -20.290 -5.687 -5.610 1.00 29.78 275 ASN A C 1
ATOM 2242 O O . ASN A 1 275 ? -19.357 -5.433 -4.847 1.00 29.78 275 ASN A O 1
ATOM 2246 N N . SER A 1 276 ? -21.036 -4.757 -6.197 1.00 34.53 276 SER A N 1
ATOM 2247 C CA . SER A 1 276 ? -21.275 -3.405 -5.714 1.00 34.53 276 SER A CA 1
ATOM 2248 C C . SER A 1 276 ? -21.332 -3.331 -4.186 1.00 34.53 276 SER A C 1
ATOM 2250 O O . SER A 1 276 ? -22.118 -4.061 -3.589 1.00 34.53 276 SER A O 1
ATOM 2252 N N . LEU A 1 277 ? -20.557 -2.419 -3.587 1.00 33.00 277 LEU A N 1
ATOM 2253 C CA . LEU A 1 277 ? -20.830 -1.640 -2.357 1.00 33.00 277 LEU A CA 1
ATOM 2254 C C . LEU A 1 277 ? -21.462 -2.315 -1.107 1.00 33.00 277 LEU A C 1
ATOM 2256 O O . LEU A 1 277 ? -21.766 -1.604 -0.155 1.00 33.00 277 LEU A O 1
ATOM 2260 N N . THR A 1 278 ? -21.647 -3.636 -1.036 1.00 30.03 278 THR A N 1
ATOM 2261 C CA . THR A 1 278 ? -22.542 -4.263 -0.038 1.00 30.03 278 THR A CA 1
ATOM 2262 C C . THR A 1 278 ? -21.915 -5.377 0.793 1.00 30.03 278 THR A C 1
ATOM 2264 O O . THR A 1 278 ? -22.377 -5.608 1.909 1.00 30.03 278 THR A O 1
ATOM 2267 N N . ASP A 1 279 ? -20.825 -6.013 0.356 1.00 36.94 279 ASP A N 1
ATOM 2268 C CA . ASP A 1 279 ? -20.096 -6.936 1.232 1.00 36.94 279 ASP A CA 1
ATOM 2269 C C . ASP A 1 279 ? -19.141 -6.146 2.136 1.00 36.94 279 ASP A C 1
ATOM 2271 O O . ASP A 1 279 ? -18.019 -5.835 1.754 1.00 36.94 279 ASP A O 1
ATOM 2275 N N . LYS A 1 280 ? -19.575 -5.804 3.352 1.00 39.19 280 LYS A N 1
ATOM 2276 C CA . LYS A 1 280 ? -18.815 -4.993 4.327 1.00 39.19 280 LYS A CA 1
ATOM 2277 C C . LYS A 1 280 ? -17.456 -5.582 4.744 1.00 39.19 280 LYS A C 1
ATOM 2279 O O . LYS A 1 280 ? -16.737 -4.936 5.498 1.00 39.19 280 LYS A O 1
ATOM 2284 N N . THR A 1 281 ? -17.101 -6.779 4.276 1.00 46.94 281 THR A N 1
ATOM 2285 C CA . THR A 1 281 ? -15.875 -7.496 4.653 1.00 46.94 281 THR A CA 1
ATOM 2286 C C . THR A 1 281 ? -14.851 -7.631 3.528 1.00 46.94 281 THR A C 1
ATOM 2288 O O . THR A 1 281 ? -13.766 -8.173 3.758 1.00 46.94 281 THR A O 1
ATOM 2291 N N . SER A 1 282 ? -15.156 -7.153 2.314 1.00 49.88 282 SER A N 1
ATOM 2292 C CA . SER A 1 282 ? -14.302 -7.472 1.172 1.00 49.88 282 SER A CA 1
ATOM 2293 C C . SER A 1 282 ? -12.917 -6.851 1.288 1.00 49.88 282 SER A C 1
ATOM 2295 O O . SER A 1 282 ? -12.722 -5.649 1.450 1.00 49.88 282 SER A O 1
ATOM 2297 N N . THR A 1 283 ? -11.957 -7.744 1.150 1.00 58.06 283 THR A N 1
ATOM 2298 C CA . THR A 1 283 ? -10.529 -7.562 1.356 1.00 58.06 283 THR A CA 1
ATOM 2299 C C . THR A 1 283 ? -9.841 -6.784 0.221 1.00 58.06 283 THR A C 1
ATOM 2301 O O . THR A 1 283 ? -8.771 -6.210 0.417 1.00 58.06 283 THR A O 1
ATOM 2304 N N . ILE A 1 284 ? -10.482 -6.741 -0.956 1.00 57.91 284 ILE A N 1
ATOM 2305 C CA . ILE A 1 284 ? -10.098 -5.953 -2.133 1.00 57.91 284 ILE A CA 1
ATOM 2306 C C . ILE A 1 284 ? -11.330 -5.245 -2.686 1.00 57.91 284 ILE A C 1
ATOM 2308 O O . ILE A 1 284 ? -12.413 -5.831 -2.765 1.00 57.91 284 ILE A O 1
ATOM 2312 N N . ARG A 1 285 ? -11.141 -4.005 -3.143 1.00 74.50 285 ARG A N 1
ATOM 2313 C CA . ARG A 1 285 ? -12.099 -3.296 -3.995 1.00 74.50 285 ARG A CA 1
ATOM 2314 C C . ARG A 1 285 ? -11.481 -2.962 -5.340 1.00 74.50 285 ARG A C 1
ATOM 2316 O O . ARG A 1 285 ? -10.354 -2.488 -5.399 1.00 74.50 285 ARG A O 1
ATOM 2323 N N . VAL A 1 286 ? -12.253 -3.174 -6.399 1.00 70.69 286 VAL A N 1
ATOM 2324 C CA . VAL A 1 286 ? -11.947 -2.694 -7.748 1.00 70.69 286 VAL A CA 1
ATOM 2325 C C . VAL A 1 286 ? -12.735 -1.410 -7.963 1.00 70.69 286 VAL A C 1
ATOM 2327 O O . VAL A 1 286 ? -13.962 -1.419 -7.863 1.00 70.69 286 VAL A O 1
ATOM 2330 N N . LEU A 1 287 ? -12.046 -0.316 -8.263 1.00 69.19 287 LEU A N 1
ATOM 2331 C CA . LEU A 1 287 ? -12.663 0.956 -8.618 1.00 69.19 287 LEU A CA 1
ATOM 2332 C C . LEU A 1 287 ? -12.319 1.265 -10.070 1.00 69.19 287 LEU A C 1
ATOM 2334 O O . LEU A 1 287 ? -11.171 1.575 -10.378 1.00 69.19 287 LEU A O 1
ATOM 2338 N N . ARG A 1 288 ? -13.309 1.144 -10.960 1.00 65.50 288 ARG A N 1
ATOM 2339 C CA . ARG A 1 288 ? -13.157 1.540 -12.363 1.00 65.50 288 ARG A CA 1
ATOM 2340 C C . ARG A 1 288 ? -13.134 3.061 -12.470 1.00 65.50 288 ARG A C 1
ATOM 2342 O O . ARG A 1 288 ? -13.986 3.738 -11.894 1.00 65.50 288 ARG A O 1
ATOM 2349 N N . LEU A 1 289 ? -12.158 3.570 -13.202 1.00 56.53 289 LEU A N 1
ATOM 2350 C CA . LEU A 1 289 ? -12.044 4.955 -13.612 1.00 56.53 289 LEU A CA 1
ATOM 2351 C C . LEU A 1 289 ? -12.921 5.133 -14.854 1.00 56.53 289 LEU A C 1
ATOM 2353 O O . LEU A 1 289 ? -12.771 4.412 -15.836 1.00 56.53 289 LEU A O 1
ATOM 2357 N N . ASN A 1 290 ? -13.855 6.079 -14.802 1.00 46.28 290 ASN A N 1
ATOM 2358 C CA . ASN A 1 290 ? -14.536 6.540 -16.006 1.00 46.28 290 ASN A CA 1
ATOM 2359 C C . ASN A 1 290 ? -13.604 7.568 -16.660 1.00 46.28 290 ASN A C 1
ATOM 2361 O O . ASN A 1 290 ? -13.593 8.723 -16.229 1.00 46.28 290 ASN A O 1
ATOM 2365 N N . LEU A 1 291 ? -12.764 7.111 -17.591 1.00 44.47 291 LEU A N 1
ATOM 2366 C CA . LEU A 1 291 ? -11.864 7.952 -18.388 1.00 44.47 291 LEU A CA 1
ATOM 2367 C C . LEU A 1 291 ? -12.579 8.519 -19.619 1.00 44.47 291 LEU A C 1
ATOM 2369 O O . LEU A 1 291 ? -13.418 7.791 -20.199 1.00 44.47 291 LEU A O 1
#

Sequence (291 aa):
MEEKKRHAKGVEEFEGYGADPVPAEGQSLDWSDRLFLNVYPEDRRKHEFWPENPKSFREVLEEYTSRMQIFTELVSKAMAKSLNLEADCFLNQFGEQATLKARFNYYSRCQRPDLVLGLRSHADGSGYTIILQDDVEGLQVFKDERWFTVPAISDALLVLMGDQMEIMTNGMFKSPVHRVLTNSEKERISVAVFYAPEPNKEIGPEEGLINEERKQIYKKVKGYSVVHWEHYQQGKRSIHVAKKFPKTTPSSKHGVCTQNIRFERQISQQDILSNSLTDKTSTIRVLRLNL

pLDDT: mean 84.79, std 20.87, range [24.17, 98.56]

Foldseek 3Di:
DVQQVQLDDDQPDQAAKAFGHQFPPPDDGAQKIKGKFWQPDPVRGDCSRFRCPVVCRVVVSNVVVVVVVVVVLVVQQLLQVLLVHDSCLVVVLLDPRWTKMKMKIKH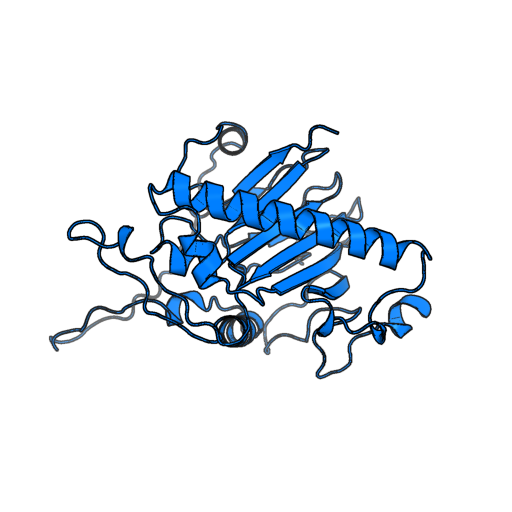DADPCLVPHFNWDWDFALFQKKKKDWDQDWWKWWQDPNDTDTDHDDPQKIKIFGGLLVCFQQLNLEDGTTMTGTHHRPDMIIMMMMGTHHDAQRWGGYDPSNDDPVRHRFFAIDTRSVVQQVNQVSVVHGSSVVGTDDPPDPDDDDDDDDDDDDDDDDDDDPPVNPDDDPPSSHDRMDIDHDPD